Protein AF-A0A376E1Z0-F1 (afdb_monomer_lite)

InterPro domains:
  IPR008949 Isoprenoid synthase domain superfamily [G3DSA:1.10.600.10] (69-218)
  IPR008949 Isoprenoid synthase domain superfamily [SSF48576] (80-216)

pLDDT: mean 89.6, std 12.1, range [35.88, 98.25]

Structure (mmCIF, N/CA/C/O backbone):
data_AF-A0A376E1Z0-F1
#
_entry.id   AF-A0A376E1Z0-F1
#
loop_
_atom_site.group_PDB
_atom_site.id
_atom_site.type_symbol
_atom_site.label_atom_id
_atom_site.label_alt_id
_atom_site.label_comp_id
_atom_site.label_asym_id
_atom_site.label_entity_id
_atom_site.label_seq_id
_atom_site.pdbx_PDB_ins_code
_atom_site.Cartn_x
_atom_site.Cartn_y
_atom_site.Cartn_z
_atom_site.occupancy
_atom_site.B_iso_or_equiv
_atom_site.auth_seq_id
_atom_site.auth_comp_id
_atom_site.auth_asym_id
_atom_site.auth_atom_id
_atom_site.pdbx_PDB_model_num
ATOM 1 N N . MET A 1 1 ? -17.714 -10.778 21.539 1.00 61.41 1 MET A N 1
ATOM 2 C CA . MET A 1 1 ? -18.814 -10.365 20.642 1.00 61.41 1 MET A CA 1
ATOM 3 C C . MET A 1 1 ? -18.417 -9.145 19.815 1.00 61.41 1 MET A C 1
ATOM 5 O O . MET A 1 1 ? -18.471 -9.236 18.603 1.00 61.41 1 MET A O 1
ATOM 9 N N . THR A 1 2 ? -17.919 -8.058 20.414 1.00 80.88 2 THR A N 1
ATOM 10 C CA . THR A 1 2 ? -17.585 -6.832 19.657 1.00 80.88 2 THR A CA 1
ATOM 11 C C . THR A 1 2 ? -16.351 -6.938 18.754 1.00 80.88 2 THR A C 1
ATOM 13 O O . THR A 1 2 ? -16.404 -6.482 17.620 1.00 80.88 2 THR A O 1
ATOM 16 N N . ILE A 1 3 ? -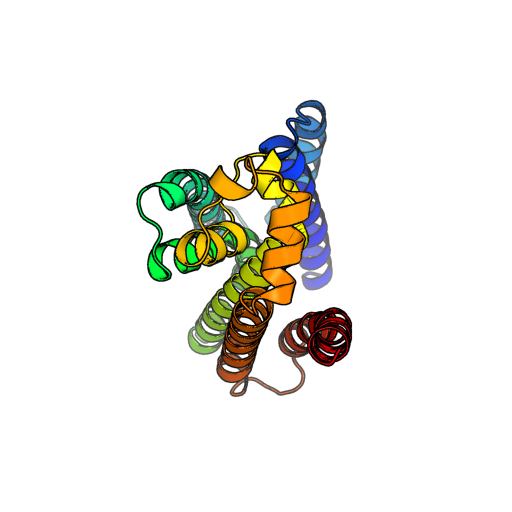15.272 -7.601 19.192 1.00 85.44 3 ILE A N 1
ATOM 17 C CA . ILE A 1 3 ? -14.077 -7.807 18.345 1.00 85.44 3 ILE A CA 1
ATOM 18 C C . ILE A 1 3 ? -14.395 -8.649 17.098 1.00 85.44 3 ILE A C 1
ATOM 20 O O . ILE A 1 3 ? -13.925 -8.325 16.018 1.00 85.44 3 ILE A O 1
ATOM 24 N N . ASP A 1 4 ? -15.244 -9.674 17.220 1.00 91.81 4 ASP A N 1
ATOM 25 C CA . ASP A 1 4 ? -15.686 -10.492 16.079 1.00 91.81 4 ASP A CA 1
ATOM 26 C C . ASP A 1 4 ? -16.461 -9.659 15.042 1.00 91.81 4 ASP A C 1
ATOM 28 O O . ASP A 1 4 ? -16.201 -9.744 13.842 1.00 91.81 4 ASP A O 1
ATOM 32 N N . LEU A 1 5 ? -17.344 -8.766 15.508 1.00 94.56 5 LEU A N 1
ATOM 33 C CA . LEU A 1 5 ? -18.044 -7.820 14.638 1.00 94.56 5 LEU A CA 1
ATOM 34 C C . LEU A 1 5 ? -17.075 -6.844 13.955 1.00 94.56 5 LEU A C 1
ATOM 36 O O . LEU A 1 5 ? -17.219 -6.598 12.758 1.00 94.56 5 LEU A O 1
ATOM 40 N N . LEU A 1 6 ? -16.064 -6.337 14.672 1.00 93.25 6 LEU A N 1
ATOM 41 C CA . LEU A 1 6 ? -15.012 -5.501 14.081 1.00 93.25 6 LEU A CA 1
ATOM 42 C C . LEU A 1 6 ? -14.214 -6.257 13.016 1.00 93.25 6 LEU A C 1
ATOM 44 O O . LEU A 1 6 ? -14.011 -5.729 11.924 1.00 93.25 6 LEU A O 1
ATOM 48 N N . SER A 1 7 ? -13.818 -7.503 13.280 1.00 92.81 7 SER A N 1
ATOM 49 C CA . SER A 1 7 ? -13.129 -8.348 12.300 1.00 92.81 7 SER A CA 1
ATOM 50 C C . SER A 1 7 ? -13.993 -8.607 11.065 1.00 92.81 7 SER A C 1
ATOM 52 O O . SER A 1 7 ? -13.504 -8.505 9.941 1.00 92.81 7 SER A O 1
ATOM 54 N N . LYS A 1 8 ? -15.292 -8.872 11.244 1.00 95.81 8 LYS A N 1
ATOM 55 C CA . LYS A 1 8 ? -16.236 -9.078 10.137 1.00 95.81 8 LYS A CA 1
ATOM 56 C C . LYS A 1 8 ? -16.441 -7.810 9.305 1.00 95.81 8 LYS A C 1
ATOM 58 O O . LYS A 1 8 ? -16.431 -7.879 8.076 1.00 95.81 8 LYS A O 1
ATOM 63 N N . ALA A 1 9 ? -16.597 -6.655 9.950 1.00 96.31 9 ALA A N 1
ATOM 64 C CA . ALA A 1 9 ? -16.684 -5.371 9.259 1.00 96.31 9 ALA A CA 1
ATOM 65 C C . ALA A 1 9 ? -15.391 -5.050 8.498 1.00 96.31 9 ALA A C 1
ATOM 67 O O . ALA A 1 9 ? -15.444 -4.670 7.329 1.00 96.31 9 ALA A O 1
ATOM 68 N N . GLY A 1 10 ? -14.237 -5.267 9.137 1.00 94.38 10 GLY A N 1
ATOM 69 C CA . GLY A 1 10 ? -12.919 -5.109 8.531 1.00 94.38 10 GLY A CA 1
ATOM 70 C C . GLY A 1 10 ? -12.731 -6.009 7.312 1.00 94.38 10 GLY A C 1
ATOM 71 O O . GLY A 1 10 ? -12.239 -5.543 6.290 1.00 94.38 10 GLY A O 1
ATOM 72 N N . PHE A 1 11 ? -13.202 -7.258 7.367 1.00 95.44 11 PHE A N 1
ATOM 73 C CA . PHE A 1 11 ? -13.188 -8.170 6.224 1.00 95.44 11 PHE A CA 1
ATOM 74 C C . PHE A 1 11 ? -14.004 -7.631 5.043 1.00 95.44 11 PHE A C 1
ATOM 76 O O . PHE A 1 11 ? -13.476 -7.544 3.935 1.00 95.44 11 PHE A O 1
ATOM 83 N N . TYR A 1 12 ? -15.263 -7.228 5.258 1.00 97.56 12 TYR A N 1
ATOM 84 C CA . TYR A 1 12 ? -16.080 -6.652 4.182 1.00 97.56 12 TYR A CA 1
ATOM 85 C C . TYR A 1 12 ? -15.449 -5.390 3.604 1.00 97.56 12 TYR A C 1
ATOM 87 O O . TYR A 1 12 ? -15.390 -5.226 2.384 1.00 97.56 12 TYR A O 1
ATOM 95 N N . PHE A 1 13 ? -14.934 -4.519 4.471 1.00 96.00 13 PHE A N 1
ATOM 96 C CA . PHE A 1 13 ? -14.303 -3.290 4.030 1.00 96.00 13 PHE A CA 1
ATOM 97 C C . PHE A 1 13 ? -13.038 -3.569 3.215 1.00 96.00 13 PHE A C 1
ATOM 99 O O . PHE A 1 13 ? -12.915 -3.045 2.111 1.00 96.00 13 PHE A O 1
ATOM 106 N N . TYR A 1 14 ? -12.159 -4.458 3.679 1.00 93.81 14 TYR A N 1
ATOM 107 C CA . TYR A 1 14 ? -10.966 -4.882 2.945 1.00 93.81 14 TYR A CA 1
ATOM 108 C C . TYR A 1 14 ? -11.308 -5.466 1.569 1.00 93.81 14 TYR A C 1
ATOM 110 O O . TYR A 1 14 ? -10.736 -5.046 0.565 1.00 93.81 14 TYR A O 1
ATOM 118 N N . GLN A 1 15 ? -12.299 -6.361 1.494 1.00 96.06 15 GLN A N 1
ATOM 119 C CA . GLN A 1 15 ? -12.773 -6.895 0.214 1.00 96.06 15 GLN A CA 1
ATOM 120 C C . GLN A 1 15 ? -13.281 -5.781 -0.706 1.00 96.06 15 GLN A C 1
ATOM 122 O O . GLN A 1 15 ? -13.003 -5.800 -1.903 1.00 96.06 15 GLN A O 1
ATOM 127 N N . SER A 1 16 ? -13.971 -4.773 -0.162 1.00 95.75 16 SER A N 1
ATOM 128 C CA . SER A 1 16 ? -14.414 -3.624 -0.957 1.00 95.75 16 SER A CA 1
ATOM 129 C C . SER A 1 16 ? -13.245 -2.830 -1.542 1.00 95.75 16 SER A C 1
ATOM 131 O O . SER A 1 16 ? -13.358 -2.344 -2.664 1.00 95.75 16 SER A O 1
ATOM 133 N N . ILE A 1 17 ? -12.119 -2.733 -0.823 1.00 92.38 17 ILE A N 1
ATOM 134 C CA . ILE A 1 17 ? -10.920 -2.035 -1.297 1.00 92.38 17 ILE A CA 1
ATOM 135 C C . ILE A 1 17 ? -10.263 -2.805 -2.441 1.00 92.38 17 ILE A C 1
ATOM 137 O O . ILE A 1 17 ? -9.982 -2.195 -3.463 1.00 92.38 17 ILE A O 1
ATOM 141 N N . LEU A 1 18 ? -10.109 -4.129 -2.331 1.00 91.69 18 LEU A N 1
ATOM 142 C CA . LEU A 1 18 ? -9.574 -4.953 -3.428 1.00 91.69 18 LEU A CA 1
ATOM 143 C C . LEU A 1 18 ? -10.421 -4.846 -4.706 1.00 91.69 18 LEU A C 1
ATOM 145 O O . LEU A 1 18 ? -9.903 -4.806 -5.818 1.00 91.69 18 LEU A O 1
ATOM 149 N N . GLN A 1 19 ? -11.746 -4.803 -4.556 1.00 94.50 19 GLN A N 1
ATOM 150 C CA . GLN A 1 19 ? -12.651 -4.639 -5.694 1.00 94.50 19 GLN A CA 1
ATOM 151 C C . GLN A 1 19 ? -12.588 -3.216 -6.264 1.00 94.50 19 GLN A C 1
ATOM 153 O O . GLN A 1 19 ? -12.642 -3.049 -7.480 1.00 94.50 19 GLN A O 1
ATOM 158 N N . LEU A 1 20 ? -12.461 -2.196 -5.409 1.00 91.75 20 LEU A N 1
ATOM 159 C CA . LEU A 1 20 ? -12.301 -0.805 -5.829 1.00 91.75 20 LEU A CA 1
ATOM 160 C C . LEU A 1 20 ? -10.990 -0.599 -6.595 1.00 91.75 20 LEU A C 1
ATOM 162 O O . LEU A 1 20 ? -10.985 0.113 -7.593 1.00 91.75 20 LEU A O 1
ATOM 166 N N . ASP A 1 21 ? -9.918 -1.248 -6.159 1.00 87.50 21 ASP A N 1
ATOM 167 C CA . ASP A 1 21 ? -8.619 -1.239 -6.824 1.00 87.50 21 ASP A CA 1
ATOM 168 C C . ASP A 1 21 ? -8.728 -1.775 -8.261 1.00 87.50 21 ASP A C 1
ATOM 170 O O . ASP A 1 21 ? -8.422 -1.067 -9.217 1.00 87.50 21 ASP A O 1
ATOM 174 N N . ALA A 1 22 ? -9.368 -2.937 -8.444 1.00 89.56 22 ALA A N 1
ATOM 175 C CA . ALA A 1 22 ? -9.656 -3.481 -9.775 1.00 89.56 22 ALA A CA 1
ATOM 176 C C . ALA A 1 22 ? -10.537 -2.555 -10.646 1.00 89.56 22 ALA A C 1
ATOM 178 O O . ALA A 1 22 ? -10.384 -2.514 -11.869 1.00 89.56 22 ALA A O 1
ATOM 179 N N . VAL A 1 23 ? -11.463 -1.793 -10.048 1.00 91.88 23 VAL A N 1
ATOM 180 C CA . VAL A 1 23 ? -12.246 -0.782 -10.784 1.00 91.88 23 VAL A CA 1
ATOM 181 C C . VAL A 1 23 ? -11.348 0.363 -11.262 1.00 91.88 23 VAL A C 1
ATOM 183 O O . VAL A 1 23 ? -11.486 0.798 -12.404 1.00 91.88 23 VAL A O 1
ATOM 186 N N . ILE A 1 24 ? -10.442 0.854 -10.412 1.00 85.94 24 ILE A N 1
ATOM 187 C CA . ILE A 1 24 ? -9.578 2.003 -10.716 1.00 85.94 24 ILE A CA 1
ATOM 188 C C . ILE A 1 24 ? -8.494 1.615 -11.729 1.00 85.94 24 ILE A C 1
ATOM 190 O O . ILE A 1 24 ? -8.350 2.287 -12.754 1.00 85.94 24 ILE A O 1
ATOM 194 N N . ASP A 1 25 ? -7.786 0.517 -11.476 1.00 82.25 25 ASP A N 1
ATOM 195 C CA . ASP A 1 25 ? -6.568 0.162 -12.205 1.00 82.25 25 ASP A CA 1
ATOM 196 C C . ASP A 1 25 ? -6.846 -0.708 -13.433 1.00 82.25 25 ASP A C 1
ATOM 198 O O . ASP A 1 25 ? -6.239 -0.510 -14.486 1.00 82.25 25 ASP A O 1
ATOM 202 N N . ASN A 1 26 ? -7.824 -1.615 -13.346 1.00 84.94 26 ASN A N 1
ATOM 203 C CA . ASN A 1 26 ? -8.160 -2.547 -14.431 1.00 84.94 26 ASN A CA 1
ATOM 204 C C . ASN A 1 26 ? -9.437 -2.157 -15.193 1.00 84.94 26 ASN A C 1
ATOM 206 O O . ASN A 1 26 ? -9.851 -2.870 -16.107 1.00 84.94 26 ASN A O 1
ATOM 210 N N . GLN A 1 27 ? -10.064 -1.026 -14.844 1.00 87.44 27 GLN A N 1
ATOM 211 C CA . GLN A 1 27 ? -11.289 -0.519 -15.481 1.00 87.44 27 GLN A CA 1
ATOM 212 C C . GLN A 1 27 ? -12.460 -1.520 -15.435 1.00 87.44 27 GLN A C 1
ATOM 214 O O . GLN A 1 27 ? -13.356 -1.511 -16.286 1.00 87.44 27 GLN A O 1
ATOM 219 N N . GLU A 1 28 ? -12.488 -2.387 -14.418 1.00 92.81 28 GLU A N 1
ATOM 220 C CA . GLU A 1 28 ? -13.520 -3.408 -14.227 1.00 92.81 28 GLU A CA 1
ATOM 221 C C . GLU A 1 28 ? -14.814 -2.819 -13.635 1.00 92.81 28 GLU A C 1
ATOM 223 O O . GLU A 1 28 ? -15.299 -3.236 -12.585 1.00 92.81 28 GLU A O 1
ATOM 228 N N . ASN A 1 29 ? -15.411 -1.851 -14.337 1.00 92.94 29 ASN A N 1
ATOM 229 C CA . ASN A 1 29 ? -16.528 -1.020 -13.863 1.00 92.94 29 ASN A CA 1
ATOM 230 C C . ASN A 1 29 ? -17.732 -1.804 -13.312 1.00 92.94 29 ASN A C 1
ATOM 232 O O . ASN A 1 29 ? -18.449 -1.302 -12.453 1.00 92.94 29 ASN A O 1
ATOM 236 N N . HIS A 1 30 ? -17.957 -3.039 -13.768 1.00 92.44 30 HIS A N 1
ATOM 237 C CA . HIS A 1 30 ? -19.040 -3.901 -13.285 1.00 92.44 30 HIS A CA 1
ATOM 238 C C . HIS A 1 30 ? -18.915 -4.261 -11.791 1.00 92.44 30 HIS A C 1
ATOM 240 O O . HIS A 1 30 ? -19.927 -4.512 -11.138 1.00 92.44 30 HIS A O 1
ATOM 246 N N . ARG A 1 31 ? -17.699 -4.241 -11.226 1.00 95.06 31 ARG A N 1
ATOM 247 C CA . ARG A 1 31 ? -17.440 -4.529 -9.805 1.00 95.06 31 ARG A CA 1
ATOM 248 C C . ARG A 1 31 ? -17.918 -3.425 -8.867 1.00 95.06 31 ARG A C 1
ATOM 250 O O . ARG A 1 31 ? -17.980 -3.658 -7.662 1.00 95.06 31 ARG A O 1
ATOM 257 N N . ILE A 1 32 ? -18.298 -2.253 -9.386 1.00 95.88 32 ILE A N 1
ATOM 258 C CA . ILE A 1 32 ? -18.735 -1.120 -8.560 1.00 95.88 32 ILE A CA 1
ATOM 259 C C . ILE A 1 32 ? -19.918 -1.476 -7.654 1.00 95.88 32 ILE A C 1
ATOM 261 O O . ILE A 1 32 ? -19.949 -1.052 -6.505 1.00 95.88 32 ILE A O 1
ATOM 265 N N . PHE A 1 33 ? -20.854 -2.303 -8.126 1.00 95.81 33 PHE A N 1
ATOM 266 C CA . PHE A 1 33 ? -21.995 -2.734 -7.317 1.00 95.81 33 PHE A CA 1
ATOM 267 C C . PHE A 1 33 ? -21.549 -3.603 -6.136 1.00 95.81 33 PHE A C 1
ATOM 269 O O . PHE A 1 33 ? -21.976 -3.365 -5.012 1.00 95.81 33 PHE A O 1
ATOM 276 N N . ASN A 1 34 ? -20.584 -4.504 -6.351 1.00 96.31 34 ASN A N 1
ATOM 277 C CA . ASN A 1 34 ? -20.000 -5.298 -5.268 1.00 96.31 34 ASN A CA 1
ATOM 278 C C . ASN A 1 34 ? -19.263 -4.412 -4.254 1.00 96.31 34 ASN A C 1
ATOM 280 O O . ASN A 1 34 ? -19.350 -4.655 -3.054 1.00 96.31 34 ASN A O 1
ATOM 284 N N . VAL A 1 35 ? -18.545 -3.378 -4.715 1.00 96.62 35 VAL A N 1
ATOM 285 C CA . VAL A 1 35 ? -17.892 -2.405 -3.821 1.00 96.62 35 VAL A CA 1
ATOM 286 C C . VAL A 1 35 ? -18.928 -1.735 -2.919 1.00 96.62 35 VAL A C 1
ATOM 288 O O . VAL A 1 35 ? -18.716 -1.662 -1.708 1.00 96.62 35 VAL A O 1
ATOM 291 N N . LEU A 1 36 ? -20.045 -1.276 -3.494 1.00 96.62 36 LEU A N 1
ATOM 292 C CA . LEU A 1 36 ? -21.127 -0.632 -2.749 1.00 96.62 36 LEU A CA 1
ATOM 293 C C . LEU A 1 36 ? -21.741 -1.586 -1.717 1.00 96.62 36 LEU A C 1
ATOM 295 O O . LEU A 1 36 ? -21.809 -1.228 -0.542 1.00 96.62 36 LEU A O 1
ATOM 299 N N . ASP A 1 37 ? -22.084 -2.811 -2.119 1.00 97.94 37 ASP A N 1
ATOM 300 C CA . ASP A 1 37 ? -22.675 -3.817 -1.228 1.00 97.94 37 ASP A CA 1
ATOM 301 C C . ASP A 1 37 ? -21.741 -4.174 -0.061 1.00 97.94 37 ASP A C 1
ATOM 303 O O . ASP A 1 37 ? -22.163 -4.292 1.093 1.00 97.94 37 ASP A O 1
ATOM 307 N N . LEU A 1 38 ? -20.445 -4.342 -0.336 1.00 98.12 38 LEU A N 1
ATOM 308 C CA . LEU A 1 38 ? -19.444 -4.661 0.683 1.00 98.12 38 LEU A CA 1
ATOM 309 C C . LEU A 1 38 ? -19.256 -3.502 1.671 1.00 98.12 38 LEU A C 1
ATOM 311 O O . LEU A 1 38 ? -19.221 -3.732 2.882 1.00 98.12 38 LEU A O 1
ATOM 315 N N . GLN A 1 39 ? -19.184 -2.260 1.183 1.00 96.38 39 GLN A N 1
ATOM 316 C CA . GLN A 1 39 ? -19.092 -1.084 2.053 1.00 96.38 39 GLN A CA 1
ATOM 317 C C . GLN A 1 39 ? -20.354 -0.900 2.894 1.00 96.38 39 GLN A C 1
ATOM 319 O O . GLN A 1 39 ? -20.248 -0.617 4.086 1.00 96.38 39 GLN A O 1
ATOM 324 N N . GLU A 1 40 ? -21.538 -1.105 2.315 1.00 97.62 40 GLU A N 1
ATOM 325 C CA . GLU A 1 40 ? -22.801 -1.016 3.045 1.00 97.62 40 GLU A CA 1
ATOM 326 C C . GLU A 1 40 ? -22.864 -2.049 4.178 1.00 97.62 40 GLU A C 1
ATOM 328 O O . GLU A 1 40 ? -23.228 -1.711 5.305 1.00 97.62 40 GLU A O 1
ATOM 333 N N . ASN A 1 41 ? -22.448 -3.293 3.921 1.00 97.94 41 ASN A N 1
ATOM 334 C CA . ASN A 1 41 ? -22.392 -4.333 4.949 1.00 97.94 41 ASN A CA 1
ATOM 335 C C . ASN A 1 41 ? -21.380 -4.011 6.057 1.00 97.94 41 ASN A C 1
ATOM 337 O O . ASN A 1 41 ? -21.681 -4.217 7.235 1.00 97.94 41 ASN A O 1
ATOM 341 N N . ALA A 1 42 ? -20.208 -3.473 5.705 1.00 97.12 42 ALA A N 1
ATOM 342 C CA . ALA A 1 42 ? -19.233 -3.018 6.691 1.00 97.12 42 ALA A CA 1
ATOM 343 C C . ALA A 1 42 ? -19.816 -1.903 7.576 1.00 97.12 42 ALA A C 1
ATOM 345 O O . ALA A 1 42 ? -19.762 -2.001 8.801 1.00 97.12 42 ALA A O 1
ATOM 346 N N . ILE A 1 43 ? -20.435 -0.884 6.968 1.00 96.38 43 ILE A N 1
ATOM 347 C CA . ILE A 1 43 ? -21.037 0.253 7.679 1.00 96.38 43 ILE A CA 1
ATOM 348 C C . ILE A 1 43 ? -22.179 -0.211 8.581 1.00 96.38 43 ILE A C 1
ATOM 350 O O . ILE A 1 43 ? -22.199 0.163 9.747 1.00 96.38 43 ILE A O 1
ATOM 354 N N . LYS A 1 44 ? -23.079 -1.076 8.096 1.00 97.50 44 LYS A N 1
ATOM 355 C CA . LYS A 1 44 ? -24.177 -1.640 8.898 1.00 97.50 44 LYS A CA 1
ATOM 356 C C . LYS A 1 44 ? -23.673 -2.281 10.187 1.00 97.50 44 LYS A C 1
ATOM 358 O O . LYS A 1 44 ? -24.257 -2.052 11.239 1.00 97.50 44 LYS A O 1
ATOM 363 N N . ILE A 1 45 ? -22.591 -3.059 10.114 1.00 96.81 45 ILE A N 1
ATOM 364 C CA . ILE A 1 45 ? -21.984 -3.676 11.298 1.00 96.81 45 ILE A CA 1
ATOM 365 C C . ILE A 1 45 ? -21.336 -2.609 12.184 1.00 96.81 45 ILE A C 1
ATOM 367 O O . ILE A 1 45 ? -21.593 -2.588 13.386 1.00 96.81 45 ILE A O 1
ATOM 371 N N . LEU A 1 46 ? -20.542 -1.700 11.612 1.00 95.81 46 LEU A N 1
ATOM 372 C CA . LEU A 1 46 ? -19.863 -0.643 12.369 1.00 95.81 46 LEU A CA 1
ATOM 373 C C . LEU A 1 46 ? -20.848 0.272 13.104 1.00 95.81 46 LEU A C 1
ATOM 375 O O . LEU A 1 46 ? -20.585 0.633 14.244 1.00 95.81 46 LEU A O 1
ATOM 379 N N . SER A 1 47 ? -22.007 0.580 12.521 1.00 96.00 47 SER A N 1
ATOM 380 C CA . SER A 1 47 ? -23.065 1.376 13.158 1.00 96.00 47 SER A CA 1
ATOM 381 C C . SER A 1 47 ? -23.737 0.684 14.347 1.00 96.00 47 SER A C 1
ATOM 383 O O . SER A 1 47 ? -24.401 1.352 15.131 1.00 96.00 47 SER A O 1
ATOM 385 N N . THR A 1 48 ? -23.562 -0.632 14.524 1.00 95.19 48 THR A N 1
ATOM 386 C CA . THR A 1 48 ? -23.975 -1.320 15.767 1.00 95.19 48 THR A CA 1
ATOM 387 C C . THR A 1 48 ? -22.971 -1.148 16.909 1.00 95.19 48 THR A C 1
ATOM 389 O O . THR A 1 48 ? -23.288 -1.466 18.051 1.00 95.19 48 THR A O 1
ATOM 392 N N . ILE A 1 49 ? -21.761 -0.670 16.600 1.00 93.56 49 ILE A N 1
ATOM 393 C CA . ILE A 1 49 ? -20.640 -0.514 17.537 1.00 93.56 49 ILE A CA 1
ATOM 394 C C . ILE A 1 49 ? -20.403 0.968 17.837 1.00 93.56 49 ILE A C 1
ATOM 396 O O . ILE A 1 49 ? -20.169 1.340 18.983 1.00 93.56 49 ILE A O 1
ATOM 400 N N . TYR A 1 50 ? -20.468 1.811 16.805 1.00 93.75 50 TYR A N 1
ATOM 401 C CA . TYR A 1 50 ? -20.230 3.245 16.878 1.00 93.75 50 TYR A CA 1
ATOM 402 C C . TYR A 1 50 ? -21.509 4.001 16.533 1.00 93.75 50 TYR A C 1
ATOM 404 O O . TYR A 1 50 ? -21.947 4.014 15.381 1.00 93.75 50 TYR A O 1
ATOM 412 N N . GLU A 1 51 ? -22.077 4.658 17.539 1.00 93.31 51 GLU A N 1
ATOM 413 C CA . GLU A 1 51 ? -23.244 5.525 17.385 1.00 93.31 51 GLU A CA 1
ATOM 414 C C . GLU A 1 51 ? -22.957 6.718 16.458 1.00 93.31 51 GLU A C 1
ATOM 416 O O . GLU A 1 51 ? -21.801 7.061 16.174 1.00 93.31 51 GLU A O 1
ATOM 421 N N . ASP A 1 52 ? -24.022 7.366 15.985 1.00 91.31 52 ASP A N 1
ATOM 422 C CA . ASP A 1 52 ? -23.896 8.615 15.236 1.00 91.31 52 ASP A CA 1
ATOM 423 C C . ASP A 1 52 ? -23.193 9.693 16.081 1.00 91.31 52 ASP A C 1
ATOM 425 O O . ASP A 1 52 ? -23.346 9.762 17.300 1.00 91.31 52 ASP A O 1
ATOM 429 N N . GLY A 1 53 ? -22.360 10.511 15.439 1.00 89.50 53 GLY A N 1
ATOM 430 C CA . GLY A 1 53 ? -21.520 11.503 16.120 1.00 89.50 53 GLY A CA 1
ATOM 431 C C . GLY A 1 53 ? -20.304 10.942 16.874 1.00 89.50 53 GLY A C 1
ATOM 432 O O . GLY A 1 53 ? -19.489 11.727 17.365 1.00 89.50 53 GLY A O 1
ATOM 433 N N . ASN A 1 54 ? -20.113 9.616 16.940 1.00 93.31 54 ASN A N 1
ATOM 434 C CA . ASN A 1 54 ? -18.893 9.031 17.498 1.00 93.31 54 ASN A CA 1
ATOM 435 C C . ASN A 1 54 ? -17.651 9.455 16.684 1.00 93.31 54 ASN A C 1
ATOM 437 O O . ASN A 1 54 ? -17.665 9.467 15.450 1.00 93.31 54 ASN A O 1
ATOM 441 N N . ASN A 1 55 ? -16.541 9.763 17.367 1.00 92.38 55 ASN A N 1
ATOM 442 C CA . ASN A 1 55 ? -15.315 10.253 16.728 1.00 92.38 55 ASN A CA 1
ATOM 443 C C . ASN A 1 55 ? -14.682 9.258 15.732 1.00 92.38 55 ASN A C 1
ATOM 445 O O . ASN A 1 55 ? -13.930 9.676 14.850 1.00 92.38 55 ASN A O 1
ATOM 449 N N . PHE A 1 56 ? -15.014 7.965 15.818 1.00 94.81 56 PHE A N 1
ATOM 450 C CA . PHE A 1 56 ? -14.656 6.977 14.800 1.00 94.81 56 PHE A CA 1
ATOM 451 C C . PHE A 1 56 ? -15.044 7.437 13.385 1.00 94.81 56 PHE A C 1
ATOM 453 O O . PHE A 1 56 ? -14.229 7.355 12.467 1.00 94.81 56 PHE A O 1
ATOM 460 N N . TRP A 1 57 ? -16.242 8.003 13.205 1.00 96.19 57 TRP A N 1
ATOM 461 C CA . TRP A 1 57 ? -16.714 8.451 11.892 1.00 96.19 57 TRP A CA 1
ATOM 462 C C . TRP A 1 57 ? -15.910 9.645 11.350 1.00 96.19 57 TRP A C 1
ATOM 464 O O . TRP A 1 57 ? -15.674 9.742 10.144 1.00 96.19 57 TRP A O 1
ATOM 474 N N . ASN A 1 58 ? -15.381 10.506 12.226 1.00 95.50 58 ASN A N 1
ATOM 475 C CA . ASN A 1 58 ? -14.474 11.587 11.821 1.00 95.50 58 ASN A CA 1
ATOM 476 C C . ASN A 1 58 ? -13.130 11.043 11.309 1.00 95.50 58 ASN A C 1
ATOM 478 O O . ASN A 1 58 ? -12.590 11.542 10.311 1.00 95.50 58 ASN A O 1
ATOM 482 N N . LEU A 1 59 ? -12.589 10.016 11.975 1.00 95.69 59 LEU A N 1
ATOM 483 C CA . LEU A 1 59 ? -11.377 9.320 11.537 1.00 95.69 59 LEU A CA 1
ATOM 484 C C . LEU A 1 59 ? -11.624 8.590 10.213 1.00 95.69 59 LEU A C 1
ATOM 486 O O . LEU A 1 59 ? -10.855 8.773 9.271 1.00 95.69 59 LEU A O 1
ATOM 490 N N . TRP A 1 60 ? -12.752 7.891 10.077 1.00 96.06 60 TRP A N 1
ATOM 491 C CA . TRP A 1 60 ? -13.174 7.229 8.839 1.00 96.06 60 TRP A CA 1
ATOM 492 C C . TRP A 1 60 ? -13.191 8.182 7.634 1.00 96.06 60 TRP A C 1
ATOM 494 O O . TRP A 1 60 ? -12.580 7.909 6.595 1.00 96.06 60 TRP A O 1
ATOM 504 N N . GLU A 1 61 ? -13.833 9.347 7.768 1.00 95.56 61 GLU A N 1
ATOM 505 C CA . GLU A 1 61 ? -13.832 10.367 6.713 1.00 95.56 61 GLU A CA 1
ATOM 506 C C . GLU A 1 61 ? -12.427 10.908 6.426 1.00 95.56 61 GLU A C 1
ATOM 508 O O . GLU A 1 61 ? -12.090 11.202 5.274 1.00 95.56 61 GLU A O 1
ATOM 513 N N . THR A 1 62 ? -11.587 11.020 7.455 1.00 96.75 62 THR A N 1
ATOM 514 C CA . THR A 1 62 ? -10.185 11.418 7.295 1.00 96.75 62 THR A CA 1
ATOM 515 C C . THR A 1 62 ? -9.421 10.401 6.452 1.00 96.75 62 THR A C 1
ATOM 517 O O . THR A 1 62 ? -8.806 10.803 5.464 1.00 96.75 62 THR A O 1
ATOM 520 N N . ARG A 1 63 ? -9.543 9.097 6.737 1.00 96.62 63 ARG A N 1
ATOM 521 C CA . ARG A 1 63 ? -8.879 8.035 5.958 1.00 96.62 63 ARG A CA 1
ATOM 522 C C . ARG A 1 63 ? -9.362 7.982 4.512 1.00 96.62 63 ARG A C 1
ATOM 524 O O . ARG A 1 63 ? -8.547 7.880 3.597 1.00 96.62 63 ARG A O 1
ATOM 531 N N . LYS A 1 64 ? -10.664 8.174 4.263 1.00 94.25 64 LYS A N 1
ATOM 532 C CA . LYS A 1 64 ? -11.194 8.302 2.890 1.00 94.25 64 LYS A CA 1
ATOM 533 C C . LYS A 1 64 ? -10.593 9.488 2.136 1.00 94.25 64 LYS A C 1
ATOM 535 O O . LYS A 1 64 ? -10.285 9.368 0.949 1.00 94.25 64 LYS A O 1
ATOM 540 N N . ARG A 1 65 ? -10.439 10.645 2.791 1.00 96.00 65 ARG A N 1
ATOM 541 C CA . ARG A 1 65 ? -9.791 11.818 2.177 1.00 96.00 65 ARG A CA 1
ATOM 542 C C . ARG A 1 65 ? -8.313 11.566 1.897 1.00 96.00 65 ARG A C 1
ATOM 544 O O . ARG A 1 65 ? -7.840 11.980 0.841 1.00 96.00 65 ARG A O 1
ATOM 551 N N . GLU A 1 66 ? -7.608 10.896 2.808 1.00 97.00 66 GLU A N 1
ATOM 552 C CA . GLU A 1 66 ? -6.207 10.508 2.617 1.00 97.00 66 GLU A CA 1
ATOM 553 C C . GLU A 1 66 ? -6.051 9.625 1.375 1.00 97.00 66 GLU A C 1
ATOM 555 O O . GLU A 1 66 ? -5.314 9.997 0.464 1.00 97.00 66 GLU A O 1
ATOM 560 N N . PHE A 1 67 ? -6.833 8.548 1.271 1.00 94.19 67 PHE A N 1
ATOM 561 C CA . PHE A 1 67 ? -6.802 7.644 0.119 1.00 94.19 67 PHE A CA 1
ATOM 562 C C . PHE A 1 67 ? -7.084 8.362 -1.210 1.00 94.19 67 PHE A C 1
ATOM 564 O O . PHE A 1 67 ? -6.304 8.278 -2.157 1.00 94.19 67 PHE A O 1
ATOM 571 N N . ARG A 1 68 ? -8.157 9.166 -1.280 1.00 90.94 68 ARG A N 1
ATOM 572 C CA . ARG A 1 68 ? -8.488 9.943 -2.494 1.00 90.94 68 ARG A CA 1
ATOM 573 C C . ARG A 1 68 ? -7.370 10.903 -2.894 1.00 90.94 68 ARG A C 1
ATOM 575 O O . ARG A 1 68 ? -7.112 11.108 -4.079 1.00 90.94 68 ARG A O 1
ATOM 582 N N . LYS A 1 69 ? -6.716 11.518 -1.908 1.00 94.31 69 LYS A N 1
ATOM 583 C CA . LYS A 1 69 ? -5.591 12.417 -2.153 1.00 94.31 69 LYS A CA 1
ATOM 584 C C . LYS A 1 69 ? -4.350 11.649 -2.617 1.00 94.31 69 LYS A C 1
ATOM 586 O O . LYS A 1 69 ? -3.628 12.198 -3.443 1.00 94.31 69 LYS A O 1
ATOM 591 N N . ALA A 1 70 ? -4.141 10.407 -2.175 1.00 93.62 70 ALA A N 1
ATOM 592 C CA . ALA A 1 70 ? -3.074 9.538 -2.678 1.00 93.62 70 ALA A CA 1
ATOM 593 C C . ALA A 1 70 ? -3.191 9.330 -4.195 1.00 93.62 70 ALA A C 1
ATOM 595 O O . ALA A 1 70 ? -2.245 9.639 -4.909 1.00 93.62 70 ALA A O 1
ATOM 596 N N . ILE A 1 71 ? -4.382 8.964 -4.689 1.00 88.69 71 ILE A N 1
ATOM 597 C CA . ILE A 1 71 ? -4.656 8.758 -6.128 1.00 88.69 71 ILE A CA 1
ATOM 598 C C . ILE A 1 71 ? -4.304 10.006 -6.958 1.00 88.69 71 ILE A C 1
ATOM 600 O O . ILE A 1 71 ? -3.767 9.922 -8.061 1.00 88.69 71 ILE A O 1
ATOM 604 N N . SER A 1 72 ? -4.620 11.197 -6.442 1.00 88.00 72 SER A N 1
ATOM 605 C CA . SER A 1 72 ? -4.297 12.457 -7.125 1.00 88.00 72 SER A CA 1
ATOM 606 C C . SER A 1 72 ? -2.794 12.767 -7.102 1.00 88.00 72 SER A C 1
ATOM 608 O O . SER A 1 72 ? -2.236 13.236 -8.094 1.00 88.00 72 SER A O 1
ATOM 610 N N . LEU A 1 73 ? -2.122 12.504 -5.979 1.00 91.62 73 LEU A N 1
ATOM 611 C CA . LEU A 1 73 ? -0.689 12.757 -5.818 1.00 91.62 73 LEU A CA 1
ATOM 612 C C . LEU A 1 73 ? 0.178 11.776 -6.614 1.00 91.62 73 LEU A C 1
ATOM 614 O O . LEU A 1 73 ? 1.181 12.202 -7.177 1.00 91.62 73 LEU A O 1
ATOM 618 N N . GLU A 1 74 ? -0.226 10.512 -6.713 1.00 91.31 74 GLU A N 1
ATOM 619 C CA . GLU A 1 74 ? 0.475 9.464 -7.465 1.00 91.31 74 GLU A CA 1
ATOM 620 C C . GLU A 1 74 ? 0.659 9.853 -8.938 1.00 91.31 74 GLU A C 1
ATOM 622 O O . GLU A 1 74 ? 1.763 9.785 -9.473 1.00 91.31 74 GLU A O 1
ATOM 627 N N . LYS A 1 75 ? -0.381 10.418 -9.564 1.00 86.31 75 LYS A N 1
ATOM 628 C CA . LYS A 1 75 ? -0.315 10.934 -10.945 1.00 86.31 75 LYS A CA 1
ATOM 629 C C . LYS A 1 75 ? 0.741 12.025 -11.140 1.00 86.31 75 LYS A C 1
ATOM 631 O O . LYS A 1 75 ? 1.223 12.218 -12.252 1.00 86.31 75 LYS A O 1
ATOM 636 N N . ASN A 1 76 ? 1.094 12.747 -10.078 1.00 88.56 76 ASN A N 1
ATOM 637 C CA . ASN A 1 76 ? 2.092 13.812 -10.120 1.00 88.56 76 ASN A CA 1
ATOM 638 C C . ASN A 1 76 ? 3.518 13.319 -9.832 1.00 88.56 76 ASN A C 1
ATOM 640 O O . ASN A 1 76 ? 4.457 14.095 -10.020 1.00 88.56 76 ASN A O 1
ATOM 644 N N . LEU A 1 77 ? 3.706 12.061 -9.411 1.00 92.75 77 LEU A N 1
ATOM 645 C CA . LEU A 1 77 ? 5.031 11.525 -9.082 1.00 92.75 77 LEU A CA 1
ATOM 646 C C . LEU A 1 77 ? 5.969 11.508 -10.292 1.00 92.75 77 LEU A C 1
ATOM 648 O O . LEU A 1 77 ? 7.144 11.809 -10.128 1.00 92.75 77 LEU A O 1
ATOM 652 N N . TRP A 1 78 ? 5.460 11.289 -11.509 1.00 85.06 78 TRP A N 1
ATOM 653 C CA . TRP A 1 78 ? 6.267 11.402 -12.733 1.00 85.06 78 TRP A CA 1
ATOM 654 C C . TRP A 1 78 ? 6.877 12.799 -12.937 1.00 85.06 78 TRP A C 1
ATOM 656 O O . TRP A 1 78 ? 7.973 12.914 -13.476 1.00 85.06 78 TRP A O 1
ATOM 666 N N . ASN A 1 79 ? 6.191 13.858 -12.494 1.00 87.50 79 ASN A N 1
ATOM 667 C CA . ASN A 1 79 ? 6.628 15.245 -12.687 1.00 87.50 79 ASN A CA 1
ATOM 668 C C . ASN A 1 79 ? 7.508 15.762 -11.542 1.00 87.50 79 ASN A C 1
ATOM 670 O O . ASN A 1 79 ? 8.290 16.689 -11.737 1.00 87.50 79 ASN A O 1
ATOM 674 N N . ASN A 1 80 ? 7.352 15.207 -10.339 1.00 88.25 80 ASN A N 1
ATOM 675 C CA . ASN A 1 80 ? 8.113 15.609 -9.158 1.00 88.25 80 ASN A CA 1
ATOM 676 C C . ASN A 1 80 ? 8.487 14.392 -8.291 1.00 88.25 80 ASN A C 1
ATOM 678 O O . ASN A 1 80 ? 7.997 14.265 -7.157 1.00 88.25 80 ASN A O 1
ATOM 682 N N . PRO A 1 81 ? 9.321 13.476 -8.821 1.00 90.00 81 PRO A N 1
ATOM 683 C CA . PRO A 1 81 ? 9.683 12.261 -8.116 1.00 90.00 81 PRO A CA 1
ATOM 684 C C . PRO A 1 81 ? 10.661 12.589 -6.987 1.00 90.00 81 PRO A C 1
ATOM 686 O O . PRO A 1 81 ? 11.831 12.908 -7.205 1.00 90.00 81 PRO A O 1
ATOM 689 N N . SER A 1 82 ? 10.182 12.485 -5.753 1.00 94.38 82 SER A N 1
ATOM 690 C CA . SER A 1 82 ? 11.008 12.562 -4.553 1.00 94.38 82 SER A CA 1
ATOM 691 C C . SER A 1 82 ? 10.618 11.448 -3.597 1.00 94.38 82 SER A C 1
ATOM 693 O O . SER A 1 82 ? 9.460 11.033 -3.552 1.00 94.38 82 SER A O 1
ATOM 695 N N . GLU A 1 83 ? 11.584 10.974 -2.814 1.00 94.44 83 GLU A N 1
ATOM 696 C CA . GLU A 1 83 ? 11.318 9.948 -1.805 1.00 94.44 83 GLU A CA 1
ATOM 697 C C . GLU A 1 83 ? 10.284 10.429 -0.779 1.00 94.44 83 GLU A C 1
ATOM 699 O O . GLU A 1 83 ? 9.436 9.659 -0.349 1.00 94.44 83 GLU A O 1
ATOM 704 N N . GLU A 1 84 ? 10.288 11.719 -0.435 1.00 95.38 84 GLU A N 1
ATOM 705 C CA . GLU A 1 84 ? 9.278 12.305 0.447 1.00 95.38 84 GLU A CA 1
ATOM 706 C C . GLU A 1 84 ? 7.864 12.199 -0.146 1.00 95.38 84 GLU A C 1
ATOM 708 O O . GLU A 1 84 ? 6.940 11.750 0.537 1.00 95.38 84 GLU A O 1
ATOM 713 N N . ASN A 1 85 ? 7.694 12.577 -1.418 1.00 95.56 85 ASN A N 1
ATOM 714 C CA . ASN A 1 85 ? 6.402 12.501 -2.097 1.00 95.56 85 ASN A CA 1
ATOM 715 C C . ASN A 1 85 ? 5.943 11.051 -2.247 1.00 95.56 85 ASN A C 1
ATOM 717 O O . ASN A 1 85 ? 4.783 10.753 -1.972 1.00 95.56 85 ASN A O 1
ATOM 721 N N . TYR A 1 86 ? 6.850 10.156 -2.636 1.00 97.19 86 TYR A N 1
ATOM 722 C CA . TYR A 1 86 ? 6.567 8.733 -2.773 1.00 97.19 86 TYR A CA 1
ATOM 723 C C . TYR A 1 86 ? 6.142 8.110 -1.438 1.00 97.19 86 TYR A C 1
ATOM 725 O O . TYR A 1 86 ? 5.064 7.529 -1.341 1.00 97.19 86 TYR A O 1
ATOM 733 N N . ASN A 1 87 ? 6.916 8.332 -0.370 1.00 97.31 87 ASN A N 1
ATOM 734 C CA . ASN A 1 87 ? 6.602 7.821 0.965 1.00 97.31 87 ASN A CA 1
ATOM 735 C C . ASN A 1 87 ? 5.249 8.332 1.471 1.00 97.31 87 ASN A C 1
ATOM 737 O O . ASN A 1 87 ? 4.507 7.607 2.133 1.00 97.31 87 ASN A O 1
ATOM 741 N N . LYS A 1 88 ? 4.920 9.590 1.163 1.00 96.44 88 LYS A N 1
ATOM 742 C CA . LYS A 1 88 ? 3.621 10.180 1.485 1.00 96.44 88 LYS A CA 1
ATOM 743 C C . LYS A 1 88 ? 2.489 9.514 0.707 1.00 96.44 88 LYS A C 1
ATOM 745 O O . LYS A 1 88 ? 1.441 9.262 1.290 1.00 96.44 88 LYS A O 1
ATOM 750 N N . VAL A 1 89 ? 2.681 9.228 -0.581 1.00 96.38 89 VAL A N 1
ATOM 751 C CA . VAL A 1 89 ? 1.689 8.504 -1.388 1.00 96.38 89 VAL A CA 1
ATOM 752 C C . VAL A 1 89 ? 1.481 7.094 -0.837 1.00 96.38 89 VAL A C 1
ATOM 754 O O . VAL A 1 89 ? 0.335 6.748 -0.568 1.00 96.38 89 VAL A O 1
ATOM 757 N N . ALA A 1 90 ? 2.546 6.337 -0.559 1.00 96.94 90 ALA A N 1
ATOM 758 C CA . ALA A 1 90 ? 2.454 4.985 0.004 1.00 96.94 90 ALA A CA 1
ATOM 759 C C . ALA A 1 90 ? 1.700 4.950 1.355 1.00 96.94 90 ALA A C 1
ATOM 761 O O . ALA A 1 90 ? 0.806 4.128 1.577 1.00 96.94 90 ALA A O 1
ATOM 762 N N . ASP A 1 91 ? 1.989 5.898 2.251 1.00 97.62 91 ASP A N 1
ATOM 763 C CA . ASP A 1 91 ? 1.294 6.026 3.540 1.00 97.62 91 ASP A CA 1
ATOM 764 C C . ASP A 1 91 ? -0.194 6.413 3.399 1.00 97.62 91 ASP A C 1
ATOM 766 O O . ASP A 1 91 ? -1.043 6.030 4.207 1.00 97.62 91 ASP A O 1
ATOM 770 N N . MET A 1 92 ? -0.535 7.194 2.375 1.00 96.56 92 MET A N 1
ATOM 771 C CA . MET A 1 92 ? -1.912 7.628 2.132 1.00 96.56 92 MET A CA 1
ATOM 772 C C . MET A 1 92 ? -2.728 6.589 1.349 1.00 96.56 92 MET A C 1
ATOM 774 O O . MET A 1 92 ? -3.923 6.448 1.604 1.00 96.56 92 MET A O 1
ATOM 778 N N . LYS A 1 93 ? -2.106 5.833 0.435 1.00 93.25 93 LYS A N 1
ATOM 779 C CA . LYS A 1 93 ? -2.743 4.743 -0.333 1.00 93.25 93 LYS A CA 1
ATOM 780 C C . LYS A 1 93 ? -3.149 3.587 0.588 1.00 93.25 93 LYS A C 1
ATOM 782 O O . LYS A 1 93 ? -4.187 2.966 0.403 1.00 93.25 93 LYS A O 1
ATOM 787 N N . SER A 1 94 ? -2.403 3.396 1.671 1.00 93.94 94 SER A N 1
ATOM 788 C CA . SER A 1 94 ? -2.691 2.424 2.728 1.00 93.94 94 SER A CA 1
ATOM 789 C C . SER A 1 94 ? -3.595 2.957 3.855 1.00 93.94 94 SER A C 1
ATOM 791 O O . SER A 1 94 ? -3.809 2.264 4.851 1.00 93.94 94 SER A O 1
ATOM 793 N N . ALA A 1 95 ? -4.170 4.162 3.728 1.00 94.81 95 ALA A N 1
ATOM 794 C CA . ALA A 1 95 ? -4.944 4.803 4.800 1.00 94.81 95 ALA A CA 1
ATOM 795 C C . ALA A 1 95 ? -6.119 3.959 5.322 1.00 94.81 95 ALA A C 1
ATOM 797 O O . ALA A 1 95 ? -6.504 4.093 6.482 1.00 94.81 95 ALA A O 1
ATOM 798 N N . PHE A 1 96 ? -6.675 3.062 4.507 1.00 91.62 96 PHE A N 1
ATOM 799 C CA . PHE A 1 96 ? -7.736 2.159 4.949 1.00 91.62 96 PHE A CA 1
ATOM 800 C C . PHE A 1 96 ? -7.271 1.083 5.934 1.00 91.62 96 PHE A C 1
ATOM 802 O O . PHE A 1 96 ? -8.063 0.691 6.786 1.00 91.62 96 PHE A O 1
ATOM 809 N N . GLY A 1 97 ? -5.996 0.678 5.918 1.00 90.88 97 GLY A N 1
ATOM 810 C CA . GLY A 1 97 ? -5.432 -0.181 6.966 1.00 90.88 97 GLY A CA 1
ATOM 811 C C . GLY A 1 97 ? -5.431 0.503 8.339 1.00 90.88 97 GLY A C 1
ATOM 812 O O . GLY A 1 97 ? -5.696 -0.132 9.361 1.00 90.88 97 GLY A O 1
ATOM 813 N N . LYS A 1 98 ? -5.275 1.835 8.364 1.00 95.25 98 LYS A N 1
ATOM 814 C CA . LYS A 1 98 ? -5.322 2.647 9.593 1.00 95.25 98 LYS A CA 1
ATOM 815 C C . LYS A 1 98 ? -6.703 2.660 10.243 1.00 95.25 98 LYS A C 1
ATOM 817 O O . LYS A 1 98 ? -6.785 2.864 11.446 1.00 95.25 98 LYS A O 1
ATOM 822 N N . VAL A 1 99 ? -7.775 2.372 9.500 1.00 94.56 99 VAL A N 1
ATOM 823 C CA . VAL A 1 99 ? -9.139 2.308 10.055 1.00 94.56 99 VAL A CA 1
ATOM 824 C C . VAL A 1 99 ? -9.259 1.227 11.131 1.00 94.56 99 VAL A C 1
ATOM 826 O O . VAL A 1 99 ? -9.970 1.428 12.112 1.00 94.56 99 VAL A O 1
ATOM 829 N N . ALA A 1 100 ? -8.545 0.104 10.999 1.00 92.00 100 ALA A N 1
ATOM 830 C CA . ALA A 1 100 ? -8.520 -0.926 12.038 1.00 92.00 100 ALA A CA 1
ATOM 831 C C . ALA A 1 100 ? -7.858 -0.410 13.331 1.00 92.00 100 ALA A C 1
ATOM 833 O O . ALA A 1 100 ? -8.352 -0.667 14.428 1.00 92.00 100 ALA A O 1
ATOM 834 N N . ILE A 1 101 ? -6.782 0.373 13.195 1.00 93.12 101 ILE A N 1
ATOM 835 C CA . ILE A 1 101 ? -6.085 1.023 14.315 1.00 93.12 101 ILE A CA 1
ATOM 836 C C . ILE A 1 101 ? -7.000 2.075 14.960 1.00 93.12 101 ILE A C 1
ATOM 838 O O . ILE A 1 101 ? -7.186 2.062 16.175 1.00 93.12 101 ILE A O 1
ATOM 842 N N . ASP A 1 102 ? -7.620 2.936 14.147 1.00 94.06 102 ASP A N 1
ATOM 843 C CA . ASP A 1 102 ? -8.575 3.962 14.580 1.00 94.06 102 ASP A CA 1
ATOM 844 C C . ASP A 1 102 ? -9.751 3.333 15.348 1.00 94.06 102 ASP A C 1
ATOM 846 O O . ASP A 1 102 ? -10.126 3.791 16.426 1.00 94.06 102 ASP A O 1
ATOM 850 N N . SER A 1 103 ? -10.310 2.246 14.811 1.00 92.19 103 SER A N 1
ATOM 851 C CA . SER A 1 103 ? -11.418 1.498 15.403 1.00 92.19 103 SER A CA 1
ATOM 852 C C . SER A 1 103 ? -11.063 0.962 16.789 1.00 92.19 103 SER A C 1
ATOM 854 O O . SER A 1 103 ? -11.789 1.220 17.752 1.00 92.19 103 SER A O 1
ATOM 856 N N . LEU A 1 104 ? -9.932 0.263 16.916 1.00 90.00 104 LEU A N 1
ATOM 857 C CA . LEU A 1 104 ? -9.495 -0.305 18.192 1.00 90.00 104 LEU A CA 1
ATOM 858 C C . LEU A 1 104 ? -9.129 0.775 19.211 1.00 90.00 104 LEU A C 1
ATOM 860 O O . LEU A 1 104 ? -9.436 0.613 20.389 1.00 90.00 104 LEU A O 1
ATOM 864 N N . PHE A 1 105 ? -8.533 1.883 18.768 1.00 90.94 105 PHE A N 1
ATOM 865 C CA . PHE A 1 105 ? -8.219 3.016 19.636 1.00 90.94 105 PHE A CA 1
ATOM 866 C C . PHE A 1 105 ? -9.478 3.640 20.241 1.00 90.94 105 PHE A C 1
ATOM 868 O O . PHE A 1 105 ? -9.542 3.831 21.453 1.00 90.94 105 PHE A O 1
ATOM 875 N N . ILE A 1 106 ? -10.497 3.904 19.416 1.00 90.75 106 ILE A N 1
ATOM 876 C CA . ILE A 1 106 ? -11.776 4.450 19.889 1.00 90.75 106 ILE A CA 1
ATOM 877 C C . ILE A 1 106 ? -12.533 3.431 20.749 1.00 90.75 106 ILE A C 1
ATOM 879 O O . ILE A 1 106 ? -13.208 3.814 21.700 1.00 90.75 106 ILE A O 1
ATOM 883 N N . PHE A 1 107 ? -12.434 2.142 20.417 1.00 86.44 107 PHE A N 1
ATOM 884 C CA . PHE A 1 107 ? -13.099 1.076 21.163 1.00 86.44 107 PHE A CA 1
ATOM 885 C C . PHE A 1 107 ? -12.458 0.819 22.531 1.00 86.44 107 PHE A C 1
ATOM 887 O O . PHE A 1 107 ? -13.155 0.486 23.487 1.00 86.44 107 PHE A O 1
ATOM 894 N N . SER A 1 108 ? -11.136 0.957 22.648 1.00 82.81 108 SER A N 1
ATOM 895 C CA . SER A 1 108 ? -10.474 0.858 23.939 1.00 82.81 108 SER A CA 1
ATOM 896 C C . SER A 1 108 ? -10.895 2.054 24.797 1.00 82.81 108 SER A C 1
ATOM 898 O O . SER A 1 108 ? -10.515 3.184 24.511 1.00 82.81 108 SER A O 1
ATOM 900 N N . GLU A 1 109 ? -11.636 1.823 25.882 1.00 65.19 109 GLU A N 1
ATOM 901 C CA . GLU A 1 109 ? -12.049 2.862 26.850 1.00 65.19 109 GLU A CA 1
ATOM 902 C C . GLU A 1 109 ? -10.855 3.631 27.480 1.00 65.19 109 GLU A C 1
ATOM 904 O O . GLU A 1 109 ? -11.033 4.597 28.216 1.00 65.19 109 GLU A O 1
ATOM 909 N N . ASN A 1 110 ? -9.616 3.241 27.152 1.00 57.72 110 ASN A N 1
ATOM 910 C CA . ASN A 1 110 ? -8.361 3.917 27.466 1.00 57.72 110 ASN A CA 1
ATOM 911 C C . ASN A 1 110 ? -7.935 4.910 26.369 1.00 57.72 110 ASN A C 1
ATOM 913 O O . ASN A 1 110 ? -6.812 4.854 25.859 1.00 57.72 110 ASN A O 1
ATOM 917 N N . SER A 1 111 ? -8.776 5.904 26.084 1.00 52.84 111 SER A N 1
ATOM 918 C CA . SER A 1 111 ? -8.454 7.039 25.198 1.00 52.84 111 SER A CA 1
ATOM 919 C C . SER A 1 111 ? -7.210 7.851 25.619 1.00 52.84 111 SER A C 1
ATOM 921 O O . SER A 1 111 ? -6.772 8.734 24.886 1.00 52.84 111 SER A O 1
ATOM 923 N N . ASN A 1 112 ? -6.613 7.552 26.781 1.00 52.88 112 ASN A N 1
ATOM 924 C CA . ASN A 1 112 ? -5.339 8.106 27.246 1.00 52.88 112 ASN A CA 1
ATOM 925 C C . ASN A 1 112 ? -4.095 7.433 26.645 1.00 52.88 112 ASN A C 1
ATOM 927 O O . ASN A 1 112 ? -2.996 7.943 26.851 1.00 52.88 112 ASN A O 1
ATOM 931 N N . ASN A 1 113 ? -4.218 6.331 25.896 1.00 68.44 113 ASN A N 1
ATOM 932 C CA . ASN A 1 113 ? -3.054 5.671 25.302 1.00 68.44 113 ASN A CA 1
ATOM 933 C C . ASN A 1 113 ? -2.723 6.189 23.893 1.00 68.44 113 ASN A C 1
ATOM 935 O O . ASN A 1 113 ? -2.589 5.431 22.930 1.00 68.44 113 ASN A O 1
ATOM 939 N N . SER A 1 114 ? -2.605 7.515 23.779 1.00 82.94 114 SER A N 1
ATOM 940 C CA . SER A 1 114 ? -2.195 8.184 22.541 1.00 82.94 114 SER A CA 1
ATOM 941 C C . SER A 1 114 ? -0.814 7.720 22.073 1.00 82.94 114 SER A C 1
ATOM 943 O O . SER A 1 114 ? -0.548 7.720 20.875 1.00 82.94 114 SER A O 1
ATOM 945 N N . GLU A 1 115 ? 0.045 7.269 22.992 1.00 88.50 115 GLU A N 1
ATOM 946 C CA . GLU A 1 115 ? 1.357 6.718 22.664 1.00 88.50 115 GLU A CA 1
ATOM 947 C C . GLU A 1 115 ? 1.246 5.428 21.843 1.00 88.50 115 GLU A C 1
ATOM 949 O O . GLU A 1 115 ? 1.775 5.394 20.735 1.00 88.50 115 GLU A O 1
ATOM 954 N N . ILE A 1 116 ? 0.510 4.405 22.306 1.00 89.31 116 ILE A N 1
ATOM 955 C CA . ILE A 1 116 ? 0.343 3.159 21.530 1.00 89.31 116 ILE A CA 1
ATOM 956 C C . ILE A 1 116 ? -0.296 3.446 20.170 1.00 89.31 116 ILE A C 1
ATOM 958 O O . ILE A 1 116 ? 0.178 2.941 19.155 1.00 89.31 116 ILE A O 1
ATOM 962 N N . TYR A 1 117 ? -1.338 4.277 20.132 1.00 91.31 117 TYR A N 1
ATOM 963 C CA . TYR A 1 117 ? -1.993 4.652 18.879 1.00 91.31 117 TYR A CA 1
ATOM 964 C C . TYR A 1 117 ? -1.013 5.295 17.885 1.00 91.31 117 TYR A C 1
ATOM 966 O O . TYR A 1 117 ? -0.938 4.877 16.729 1.00 91.31 117 TYR A O 1
ATOM 974 N N . ASN A 1 118 ? -0.210 6.259 18.340 1.00 93.06 118 ASN A N 1
ATOM 975 C CA . ASN A 1 118 ? 0.777 6.929 17.497 1.00 93.06 118 ASN A CA 1
ATOM 976 C C . ASN A 1 118 ? 1.892 5.976 17.041 1.00 93.06 118 ASN A C 1
ATOM 978 O O . ASN A 1 118 ? 2.279 6.024 15.875 1.00 93.06 118 ASN A O 1
ATOM 982 N N . LEU A 1 119 ? 2.365 5.082 17.916 1.00 93.69 119 LEU A N 1
ATOM 983 C CA . LEU A 1 119 ? 3.359 4.064 17.560 1.00 93.69 119 LEU A CA 1
ATOM 984 C C . LEU A 1 119 ? 2.814 3.089 16.507 1.00 93.69 119 LEU A C 1
ATOM 986 O O . LEU A 1 119 ? 3.517 2.765 15.553 1.00 93.69 119 LEU A O 1
ATOM 990 N N . LEU A 1 120 ? 1.557 2.653 16.629 1.00 93.75 120 LEU A N 1
ATOM 991 C CA . LEU A 1 120 ? 0.923 1.781 15.637 1.00 93.75 120 LEU A CA 1
ATOM 992 C C . LEU A 1 120 ? 0.759 2.484 14.287 1.00 93.75 120 LEU A C 1
ATOM 994 O O . LEU A 1 120 ? 1.068 1.889 13.257 1.00 93.75 120 LEU A O 1
ATOM 998 N N . LEU A 1 121 ? 0.334 3.751 14.272 1.00 95.81 121 LEU A N 1
ATOM 999 C CA . LEU A 1 121 ? 0.242 4.529 13.034 1.00 95.81 121 LEU A CA 1
ATOM 1000 C C . LEU A 1 121 ? 1.611 4.753 12.382 1.00 95.81 121 LEU A C 1
ATOM 1002 O O . LEU A 1 121 ? 1.732 4.649 11.161 1.00 95.81 121 LEU A O 1
ATOM 1006 N N . GLU A 1 122 ? 2.643 5.053 13.171 1.00 96.69 122 GLU A N 1
ATOM 1007 C CA . GLU A 1 122 ? 3.999 5.243 12.657 1.00 96.69 122 GLU A CA 1
ATOM 1008 C C . GLU A 1 122 ? 4.591 3.927 12.126 1.00 96.69 122 GLU A C 1
ATOM 1010 O O . GLU A 1 122 ? 5.183 3.899 11.045 1.00 96.69 122 GLU A O 1
ATOM 1015 N N . SER A 1 123 ? 4.371 2.819 12.833 1.00 96.62 123 SER A N 1
ATOM 1016 C CA . SER A 1 123 ? 4.759 1.484 12.377 1.00 96.62 123 SER A CA 1
ATOM 1017 C C . SER A 1 123 ? 4.048 1.101 11.081 1.00 96.62 123 SER A C 1
ATOM 1019 O O . SER A 1 123 ? 4.704 0.699 10.121 1.00 96.62 123 SER A O 1
ATOM 1021 N N . HIS A 1 124 ? 2.731 1.316 11.007 1.00 97.12 124 HIS A N 1
ATOM 1022 C CA . HIS A 1 124 ? 1.941 1.106 9.796 1.00 97.12 124 HIS A CA 1
ATOM 1023 C C . HIS A 1 124 ? 2.475 1.936 8.629 1.00 97.12 124 HIS A C 1
ATOM 1025 O O . HIS A 1 124 ? 2.652 1.401 7.542 1.00 97.12 124 HIS A O 1
ATOM 1031 N N . LYS A 1 125 ? 2.799 3.217 8.840 1.00 98.06 125 LYS A N 1
ATOM 1032 C CA . LYS A 1 125 ? 3.407 4.067 7.806 1.00 98.06 125 LYS A CA 1
ATOM 1033 C C . LYS A 1 125 ? 4.681 3.443 7.236 1.00 98.06 125 LYS A C 1
ATOM 1035 O O . LYS A 1 125 ? 4.820 3.342 6.019 1.00 98.06 125 LYS A O 1
ATOM 1040 N N . TYR A 1 126 ? 5.621 3.042 8.093 1.00 98.25 126 TYR A N 1
ATOM 1041 C CA . TYR A 1 126 ? 6.866 2.430 7.624 1.00 98.25 126 TYR A CA 1
ATOM 1042 C C . TYR A 1 126 ? 6.616 1.092 6.927 1.00 98.25 126 TYR A C 1
ATOM 1044 O O . TYR A 1 126 ? 7.196 0.850 5.870 1.00 98.25 126 TYR A O 1
ATOM 1052 N N . PHE A 1 127 ? 5.705 0.273 7.455 1.00 97.44 127 PHE A N 1
ATOM 1053 C CA . PHE A 1 127 ? 5.294 -0.968 6.810 1.00 97.44 127 PHE A CA 1
ATOM 1054 C C . PHE A 1 127 ? 4.755 -0.712 5.399 1.00 97.44 127 PHE A C 1
ATOM 1056 O O . PHE A 1 127 ? 5.216 -1.339 4.453 1.00 97.44 127 PHE A O 1
ATOM 1063 N N . SER A 1 128 ? 3.848 0.251 5.229 1.00 97.19 128 SER A N 1
ATOM 1064 C CA . SER A 1 128 ? 3.248 0.574 3.932 1.00 97.19 128 SER A CA 1
ATOM 1065 C C . SER A 1 128 ? 4.260 1.092 2.912 1.00 97.19 128 SER A C 1
ATOM 1067 O O . SER A 1 128 ? 4.140 0.783 1.732 1.00 97.19 128 SER A O 1
ATOM 1069 N N . ILE A 1 129 ? 5.282 1.836 3.348 1.00 98.25 129 ILE A N 1
ATOM 1070 C CA . ILE A 1 129 ? 6.374 2.269 2.464 1.00 98.25 129 ILE A CA 1
ATOM 1071 C C . ILE A 1 129 ? 7.205 1.065 2.004 1.00 98.25 129 ILE A C 1
ATOM 1073 O O .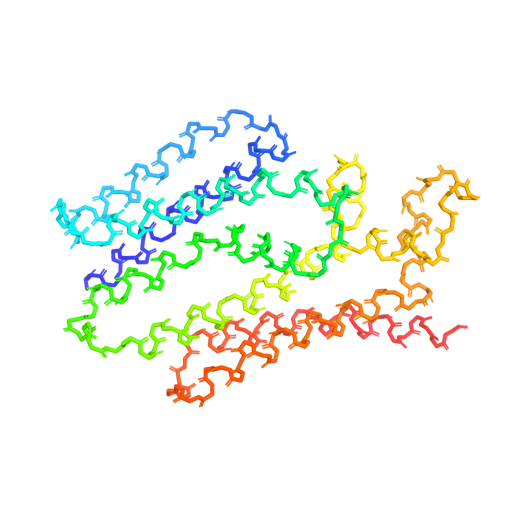 ILE A 1 129 ? 7.495 0.936 0.814 1.00 98.25 129 ILE A O 1
ATOM 1077 N N . GLY A 1 130 ? 7.577 0.174 2.930 1.00 96.75 130 GLY A N 1
ATOM 1078 C CA . GLY A 1 130 ? 8.298 -1.054 2.591 1.00 96.75 130 GLY A CA 1
ATOM 1079 C C . GLY A 1 130 ? 7.484 -1.952 1.660 1.00 96.75 130 GLY A C 1
ATOM 1080 O O . GLY A 1 130 ? 8.014 -2.429 0.659 1.00 96.75 130 GLY A O 1
ATOM 1081 N N . PHE A 1 131 ? 6.191 -2.110 1.941 1.00 95.06 131 PHE A N 1
ATOM 1082 C CA . PHE A 1 131 ? 5.253 -2.861 1.114 1.00 95.06 131 PHE A CA 1
ATOM 1083 C C . PHE A 1 131 ? 5.170 -2.298 -0.309 1.00 95.06 131 PHE A C 1
ATOM 1085 O O . PHE A 1 131 ? 5.404 -3.048 -1.246 1.00 95.06 131 PHE A O 1
ATOM 1092 N N . GLN A 1 132 ? 4.944 -0.990 -0.484 1.00 95.75 132 GLN A N 1
ATOM 1093 C CA . GLN A 1 132 ? 4.853 -0.392 -1.824 1.00 95.75 132 GLN A CA 1
ATOM 1094 C C . GLN A 1 132 ? 6.164 -0.528 -2.609 1.00 95.75 132 GLN A C 1
ATOM 1096 O O . GLN A 1 132 ? 6.145 -0.806 -3.796 1.00 95.75 132 GLN A O 1
ATOM 1101 N N . LEU A 1 133 ? 7.327 -0.394 -1.956 1.00 96.94 133 LEU A N 1
ATOM 1102 C CA . LEU A 1 133 ? 8.611 -0.629 -2.633 1.00 96.94 133 LEU A CA 1
ATOM 1103 C C . LEU A 1 133 ? 8.761 -2.071 -3.124 1.00 96.94 133 LEU A C 1
ATOM 1105 O O . LEU A 1 133 ? 9.389 -2.294 -4.151 1.00 96.94 133 LEU A O 1
ATOM 1109 N N . TYR A 1 134 ? 8.246 -3.043 -2.372 1.00 95.19 134 TYR A N 1
ATOM 1110 C CA . TYR A 1 134 ? 8.238 -4.437 -2.802 1.00 95.19 134 TYR A CA 1
ATOM 1111 C C . TYR A 1 134 ? 7.281 -4.653 -3.972 1.00 95.19 134 TYR A C 1
ATOM 1113 O O . TYR A 1 134 ? 7.669 -5.276 -4.954 1.00 95.19 134 TYR A O 1
ATOM 1121 N N . ASP A 1 135 ? 6.075 -4.103 -3.869 1.00 93.88 135 ASP A N 1
ATOM 1122 C CA . ASP A 1 135 ? 5.041 -4.118 -4.904 1.00 93.88 135 ASP A CA 1
ATOM 1123 C C . ASP A 1 135 ? 5.597 -3.583 -6.233 1.00 93.88 135 ASP A C 1
ATOM 1125 O O . ASP A 1 135 ? 5.656 -4.316 -7.215 1.00 93.88 135 ASP A O 1
ATOM 1129 N N . ASP A 1 136 ? 6.214 -2.396 -6.212 1.00 96.31 136 ASP A N 1
ATOM 1130 C CA . ASP A 1 136 ? 6.833 -1.774 -7.386 1.00 96.31 136 ASP A CA 1
ATOM 1131 C C . ASP A 1 136 ? 7.940 -2.649 -8.022 1.00 96.31 136 ASP A C 1
ATOM 1133 O O . ASP A 1 136 ? 8.173 -2.594 -9.232 1.00 96.31 136 ASP A O 1
ATOM 1137 N N . ILE A 1 137 ? 8.651 -3.464 -7.232 1.00 95.44 137 ILE A N 1
ATOM 1138 C CA . ILE A 1 137 ? 9.660 -4.401 -7.754 1.00 95.44 137 ILE A CA 1
ATOM 1139 C C . ILE A 1 137 ? 8.998 -5.578 -8.478 1.00 95.44 137 ILE A C 1
ATOM 1141 O O . ILE A 1 137 ? 9.501 -6.013 -9.516 1.00 95.44 137 ILE A O 1
ATOM 1145 N N . ILE A 1 138 ? 7.926 -6.132 -7.912 1.00 93.38 138 ILE A N 1
ATOM 1146 C CA . ILE A 1 138 ? 7.234 -7.302 -8.464 1.00 93.38 138 ILE A CA 1
ATOM 1147 C C . ILE A 1 138 ? 6.411 -6.910 -9.696 1.00 93.38 138 ILE A C 1
ATOM 1149 O O . ILE A 1 138 ? 6.491 -7.590 -10.723 1.00 93.38 138 ILE A O 1
ATOM 1153 N N . ASP A 1 139 ? 5.734 -5.766 -9.635 1.00 94.19 139 ASP A N 1
ATOM 1154 C CA . ASP A 1 139 ? 4.809 -5.286 -10.663 1.00 94.19 139 ASP A CA 1
ATOM 1155 C C . ASP A 1 139 ? 5.484 -4.391 -11.711 1.00 94.19 139 ASP A C 1
ATOM 1157 O O . ASP A 1 139 ? 4.821 -3.847 -12.593 1.00 94.19 139 ASP A O 1
ATOM 1161 N N . PHE A 1 140 ? 6.825 -4.332 -11.720 1.00 96.06 140 PHE A N 1
ATOM 1162 C CA . PHE A 1 140 ? 7.638 -3.553 -12.667 1.00 96.06 140 PHE A CA 1
ATOM 1163 C C . PHE A 1 140 ? 7.110 -3.618 -14.107 1.00 96.06 140 PHE A C 1
ATOM 1165 O O . PHE A 1 140 ? 6.992 -2.606 -14.796 1.00 96.06 140 PHE A O 1
ATOM 1172 N N . THR A 1 141 ? 6.819 -4.830 -14.594 1.00 95.88 141 THR A N 1
ATOM 1173 C CA . THR A 1 141 ? 6.368 -5.033 -15.980 1.00 95.88 141 THR A CA 1
ATOM 1174 C C . THR A 1 141 ? 4.919 -4.595 -16.181 1.00 95.88 141 THR A C 1
ATOM 1176 O O . THR A 1 141 ? 4.584 -4.044 -17.230 1.00 95.88 141 THR A O 1
ATOM 1179 N N . GLU A 1 142 ? 4.057 -4.854 -15.203 1.00 94.19 142 GLU A N 1
ATOM 1180 C CA . GLU A 1 142 ? 2.639 -4.513 -15.261 1.00 94.19 142 GLU A CA 1
ATOM 1181 C C . GLU A 1 142 ? 2.448 -2.993 -15.251 1.00 94.19 142 GLU A C 1
ATOM 1183 O O . GLU A 1 142 ? 1.871 -2.442 -16.195 1.00 94.19 142 GLU A O 1
ATOM 1188 N N . ASP A 1 143 ? 3.044 -2.309 -14.275 1.00 94.25 143 ASP A N 1
ATOM 1189 C CA . ASP A 1 143 ? 2.928 -0.860 -14.105 1.00 94.25 143 ASP A CA 1
ATOM 1190 C C . ASP A 1 143 ? 3.537 -0.088 -15.272 1.00 94.25 143 ASP A C 1
ATOM 1192 O O . ASP A 1 143 ? 2.959 0.894 -15.751 1.00 94.25 143 ASP A O 1
ATOM 1196 N N . PHE A 1 144 ? 4.678 -0.558 -15.794 1.00 95.50 144 PHE A N 1
ATOM 1197 C CA . PHE A 1 144 ? 5.308 0.039 -16.970 1.00 95.50 144 PHE A CA 1
ATOM 1198 C C . PHE A 1 144 ? 4.359 0.021 -18.174 1.00 95.50 144 PHE A C 1
ATOM 1200 O O . PHE A 1 144 ? 4.185 1.036 -18.854 1.00 95.50 144 PHE A O 1
ATOM 1207 N N . ASN A 1 145 ? 3.700 -1.115 -18.422 1.00 94.31 145 ASN A N 1
ATOM 1208 C CA . ASN A 1 145 ? 2.746 -1.257 -19.521 1.00 94.31 145 ASN A CA 1
ATOM 1209 C C . ASN A 1 145 ? 1.478 -0.419 -19.297 1.00 94.31 145 ASN A C 1
ATOM 1211 O O . ASN A 1 145 ? 0.955 0.170 -20.248 1.00 94.31 145 ASN A O 1
ATOM 1215 N N . LYS A 1 146 ? 1.011 -0.317 -18.046 1.00 91.12 146 LYS A N 1
ATOM 1216 C CA . LYS A 1 146 ? -0.125 0.530 -17.647 1.00 91.12 146 LYS A CA 1
ATOM 1217 C C . LYS A 1 146 ? 0.217 2.023 -17.580 1.00 91.12 146 LYS A C 1
ATOM 1219 O O . LYS A 1 146 ? -0.688 2.847 -17.455 1.00 91.12 146 LYS A O 1
ATOM 1224 N N . LYS A 1 147 ? 1.497 2.395 -17.715 1.00 90.94 147 LYS A N 1
ATOM 1225 C CA . LYS A 1 147 ? 2.015 3.766 -17.530 1.00 90.94 147 LYS A CA 1
ATOM 1226 C C . LYS A 1 147 ? 1.710 4.329 -16.137 1.00 90.94 147 LYS A C 1
ATOM 1228 O O . LYS A 1 147 ? 1.599 5.548 -15.965 1.00 90.94 147 LYS A O 1
ATOM 1233 N N . GLN A 1 148 ? 1.561 3.449 -15.154 1.00 90.88 148 GLN A N 1
ATOM 1234 C CA . GLN A 1 148 ? 1.463 3.830 -13.753 1.00 90.88 148 GLN A CA 1
ATOM 1235 C C . GLN A 1 148 ? 2.854 4.221 -13.253 1.00 90.88 148 GLN A C 1
ATOM 1237 O O . GLN A 1 148 ? 3.874 3.777 -13.784 1.00 90.88 148 GLN A O 1
ATOM 1242 N N . PHE A 1 149 ? 2.906 5.152 -12.300 1.00 94.00 149 PHE A N 1
ATOM 1243 C CA . PHE A 1 149 ? 4.181 5.491 -11.685 1.00 94.00 149 PHE A CA 1
ATOM 1244 C C . PHE A 1 149 ? 4.665 4.292 -10.876 1.00 94.00 149 PHE A C 1
ATOM 1246 O O . PHE 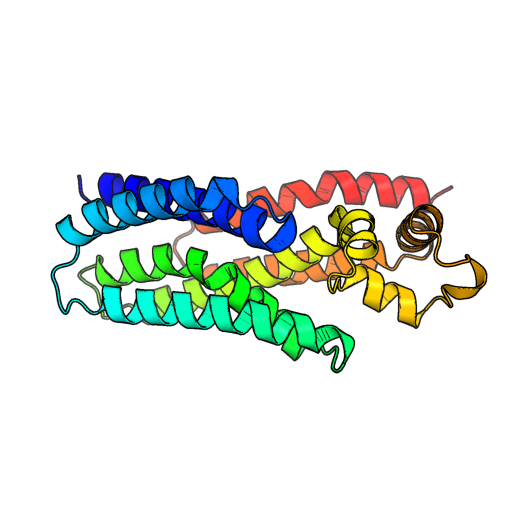A 1 149 ? 3.922 3.787 -10.047 1.00 94.00 149 PHE A O 1
ATOM 1253 N N . ASN A 1 150 ? 5.912 3.897 -11.099 1.00 96.50 150 ASN A N 1
ATOM 1254 C CA . ASN A 1 150 ? 6.553 2.795 -10.402 1.00 96.50 150 ASN A CA 1
ATOM 1255 C C . ASN A 1 150 ? 7.982 3.223 -10.045 1.00 96.50 150 ASN A C 1
ATOM 1257 O O . ASN A 1 150 ? 8.752 3.673 -10.906 1.00 96.50 150 ASN A O 1
ATOM 1261 N N . TRP A 1 151 ? 8.334 3.133 -8.764 1.00 97.69 151 TRP A N 1
ATOM 1262 C CA . TRP A 1 151 ? 9.613 3.608 -8.246 1.00 97.69 151 TRP A CA 1
ATOM 1263 C C . TRP A 1 151 ? 10.791 2.798 -8.794 1.00 97.69 151 TRP A C 1
ATOM 1265 O O . TRP A 1 151 ? 11.855 3.364 -9.044 1.00 97.69 151 TRP A O 1
ATOM 1275 N N . ALA A 1 152 ? 10.608 1.501 -9.053 1.00 96.88 152 ALA A N 1
ATOM 1276 C CA . ALA A 1 152 ? 11.638 0.653 -9.646 1.00 96.88 152 ALA A CA 1
ATOM 1277 C C . ALA A 1 152 ? 11.957 1.045 -11.094 1.00 96.88 152 ALA A C 1
ATOM 1279 O O . ALA A 1 152 ? 13.130 1.183 -11.455 1.00 96.88 152 ALA A O 1
ATOM 1280 N N . VAL A 1 153 ? 10.930 1.328 -11.899 1.00 96.81 153 VAL A N 1
ATOM 1281 C CA . VAL A 1 153 ? 11.089 1.878 -13.255 1.00 96.81 153 VAL A CA 1
ATOM 1282 C C . VAL A 1 153 ? 11.809 3.226 -13.211 1.00 96.81 153 VAL A C 1
ATOM 1284 O O . VAL A 1 153 ? 12.734 3.467 -13.993 1.00 96.81 153 VAL A O 1
ATOM 1287 N N . TYR A 1 154 ? 11.406 4.105 -12.289 1.00 96.44 154 TYR A N 1
ATOM 1288 C CA . TYR A 1 154 ? 12.025 5.416 -12.125 1.00 96.44 154 TYR A CA 1
ATOM 1289 C C . TYR A 1 154 ? 13.511 5.314 -11.756 1.00 96.44 154 TYR A C 1
ATOM 1291 O O . TYR A 1 154 ? 14.332 5.967 -12.401 1.00 96.44 154 TYR A O 1
ATOM 1299 N N . GLU A 1 155 ? 13.885 4.492 -10.773 1.00 96.25 155 GLU A N 1
ATOM 1300 C CA . GLU A 1 155 ? 15.291 4.330 -10.380 1.00 96.25 155 GLU A CA 1
ATOM 1301 C C . GLU A 1 155 ? 16.146 3.765 -11.519 1.00 96.25 155 GLU A C 1
ATOM 1303 O O . GLU A 1 155 ? 17.215 4.313 -11.793 1.00 96.25 155 GLU A O 1
ATOM 1308 N N . LEU A 1 156 ? 15.652 2.761 -12.255 1.00 96.69 156 LEU A N 1
ATOM 1309 C CA . LEU A 1 156 ? 16.363 2.231 -13.423 1.00 96.69 156 LEU A CA 1
ATOM 1310 C C . LEU A 1 156 ? 16.574 3.306 -14.501 1.00 96.69 156 LEU A C 1
ATOM 1312 O O . LEU A 1 156 ? 17.629 3.380 -15.128 1.00 96.69 156 LEU A O 1
ATOM 1316 N N . SER A 1 157 ? 15.588 4.182 -14.714 1.00 94.75 157 SER A N 1
ATOM 1317 C CA . SER A 1 157 ? 15.685 5.242 -15.729 1.00 94.75 157 SER A CA 1
ATOM 1318 C C . SER A 1 157 ? 16.784 6.275 -15.444 1.00 94.75 157 SER A C 1
ATOM 1320 O O . SER A 1 157 ? 17.216 6.983 -16.353 1.00 94.75 157 SER A O 1
ATOM 1322 N N . LYS A 1 158 ? 17.272 6.359 -14.197 1.00 93.81 158 LYS A N 1
ATOM 1323 C CA . LYS A 1 158 ? 18.391 7.242 -13.831 1.00 93.81 158 LYS A CA 1
ATOM 1324 C C . LYS A 1 158 ? 19.743 6.683 -14.255 1.00 93.81 158 LYS A C 1
ATOM 1326 O O . LYS A 1 158 ? 20.678 7.454 -14.468 1.00 93.81 158 LYS A O 1
ATOM 1331 N N . THR A 1 159 ? 19.866 5.362 -14.327 1.00 91.75 159 THR A N 1
ATOM 1332 C CA . THR A 1 159 ? 21.120 4.666 -14.642 1.00 91.75 159 THR A CA 1
ATOM 1333 C C . THR A 1 159 ? 21.164 4.199 -16.095 1.00 91.75 159 THR A C 1
ATOM 1335 O O . THR A 1 159 ? 22.252 4.012 -16.645 1.00 91.75 159 THR A O 1
ATOM 1338 N N . LEU A 1 160 ? 20.001 4.062 -16.743 1.00 94.25 160 LEU A N 1
ATOM 1339 C CA . LEU A 1 160 ? 19.858 3.471 -18.065 1.00 94.25 160 LEU A CA 1
ATOM 1340 C C . LEU A 1 160 ? 19.030 4.344 -19.021 1.00 94.25 160 LEU A C 1
ATOM 1342 O O . LEU A 1 160 ? 17.905 4.739 -18.731 1.00 94.25 160 LEU A O 1
ATOM 1346 N N . ASP A 1 161 ? 19.550 4.557 -20.231 1.00 95.56 161 ASP A N 1
ATOM 1347 C CA . ASP A 1 161 ? 18.795 5.165 -21.331 1.00 95.56 161 ASP A CA 1
ATOM 1348 C C . ASP A 1 161 ? 17.905 4.117 -22.021 1.00 95.56 161 ASP A C 1
ATOM 1350 O O . ASP A 1 161 ? 18.381 3.282 -22.799 1.00 95.56 161 ASP A O 1
ATOM 1354 N N . PHE A 1 162 ? 16.599 4.174 -21.750 1.00 96.69 162 PHE A N 1
ATOM 1355 C CA . PHE A 1 162 ? 15.618 3.200 -22.245 1.00 96.69 162 PHE A CA 1
ATOM 1356 C C . PHE A 1 162 ? 15.463 3.211 -23.772 1.00 96.69 162 PHE A C 1
ATOM 1358 O O . PHE A 1 162 ? 15.069 2.196 -24.357 1.00 96.69 162 PHE A O 1
ATOM 1365 N N . SER A 1 163 ? 15.810 4.317 -24.442 1.00 96.69 163 SER A N 1
ATOM 1366 C CA . SER A 1 163 ? 15.688 4.428 -25.899 1.00 96.69 163 SER A CA 1
ATOM 1367 C C . SER A 1 163 ? 16.604 3.440 -26.634 1.00 96.69 163 SER A C 1
ATOM 1369 O O . SER A 1 163 ? 16.219 2.890 -27.669 1.00 96.69 163 SER A O 1
ATOM 1371 N N . LYS A 1 164 ? 17.762 3.105 -26.044 1.00 96.88 164 LYS A N 1
ATOM 1372 C CA . LYS A 1 164 ? 18.708 2.100 -26.566 1.00 96.88 164 LYS A CA 1
ATOM 1373 C C . LYS A 1 164 ? 18.104 0.700 -26.649 1.00 96.88 164 LYS A C 1
ATOM 1375 O O . LYS A 1 164 ? 18.512 -0.096 -27.491 1.00 96.88 164 LYS A O 1
ATOM 1380 N N . TYR A 1 165 ? 17.109 0.426 -25.812 1.00 96.31 165 TYR A N 1
ATOM 1381 C CA . TYR A 1 165 ? 16.397 -0.849 -25.740 1.00 96.31 165 TYR A CA 1
ATOM 1382 C C . TYR A 1 165 ? 14.994 -0.760 -26.339 1.00 96.31 165 TYR A C 1
ATOM 1384 O O . TYR A 1 165 ? 14.184 -1.659 -26.138 1.00 96.31 165 TYR A O 1
ATOM 1392 N N . LYS A 1 166 ? 14.691 0.324 -27.071 1.00 96.88 166 LYS A N 1
ATOM 1393 C CA . LYS A 1 166 ? 13.382 0.577 -27.694 1.00 96.88 166 LYS A CA 1
ATOM 1394 C C . LYS A 1 166 ? 12.213 0.482 -26.706 1.00 96.88 166 LYS A C 1
ATOM 1396 O O . LYS A 1 166 ? 11.107 0.144 -27.116 1.00 96.88 166 LYS A O 1
ATOM 1401 N N . TYR A 1 167 ? 12.460 0.781 -25.428 1.00 95.69 167 TYR A N 1
ATOM 1402 C CA . TYR A 1 167 ? 11.475 0.646 -24.353 1.00 95.69 167 TYR A CA 1
ATOM 1403 C C . TYR A 1 167 ? 10.885 -0.775 -24.217 1.00 95.69 167 TYR A C 1
ATOM 1405 O O . TYR A 1 167 ? 9.747 -0.931 -23.782 1.00 95.69 167 TYR A O 1
ATOM 1413 N N . ASP A 1 168 ? 11.640 -1.819 -24.583 1.00 97.31 168 ASP A N 1
ATOM 1414 C CA . ASP A 1 168 ? 11.222 -3.209 -24.375 1.00 97.31 168 ASP A CA 1
ATOM 1415 C C . ASP A 1 168 ? 11.237 -3.550 -22.878 1.00 97.31 168 ASP A C 1
ATOM 1417 O O . ASP A 1 168 ? 12.293 -3.767 -22.277 1.00 97.31 168 ASP A O 1
ATOM 1421 N N . VAL A 1 169 ? 10.046 -3.613 -22.280 1.00 96.62 169 VAL 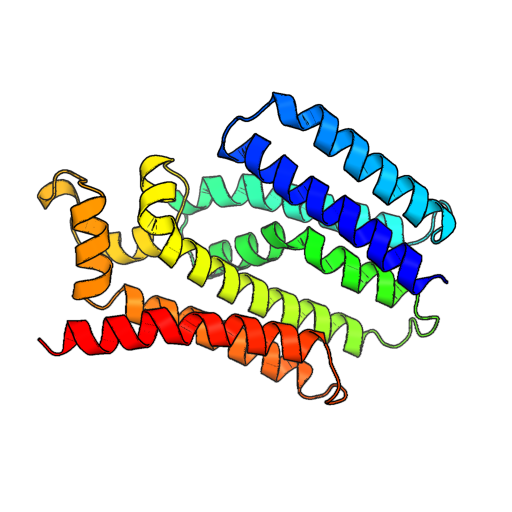A N 1
ATOM 1422 C CA . VAL A 1 169 ? 9.852 -3.845 -20.843 1.00 96.62 169 VAL A CA 1
ATOM 1423 C C . VAL A 1 169 ? 10.490 -5.145 -20.349 1.00 96.62 169 VAL A C 1
ATOM 1425 O O . VAL A 1 169 ? 11.012 -5.183 -19.238 1.00 96.62 169 VAL A O 1
ATOM 1428 N N . ASN A 1 170 ? 10.536 -6.199 -21.170 1.00 95.56 170 ASN A N 1
ATOM 1429 C CA . ASN A 1 170 ? 11.128 -7.472 -20.760 1.00 95.56 170 ASN A CA 1
ATOM 1430 C C . ASN A 1 170 ? 12.652 -7.372 -20.674 1.00 95.56 170 ASN A C 1
ATOM 1432 O O . ASN A 1 170 ? 13.272 -8.001 -19.816 1.00 95.56 170 ASN A O 1
ATOM 1436 N N . ILE A 1 171 ? 13.266 -6.594 -21.570 1.00 96.88 171 ILE A N 1
ATOM 1437 C CA . ILE A 1 171 ? 14.703 -6.312 -21.518 1.00 96.88 171 ILE A CA 1
ATOM 1438 C C . ILE A 1 171 ? 15.008 -5.405 -20.325 1.00 96.88 171 ILE A C 1
ATOM 1440 O O . ILE A 1 171 ? 15.922 -5.708 -19.561 1.00 96.88 171 ILE A O 1
ATOM 1444 N N . LEU A 1 172 ? 14.229 -4.338 -20.135 1.00 97.69 172 LEU A N 1
ATOM 1445 C CA . LEU A 1 172 ? 14.410 -3.402 -19.023 1.00 97.69 172 LEU A CA 1
ATOM 1446 C C . LEU A 1 172 ? 14.274 -4.099 -17.663 1.00 97.69 172 LEU A C 1
ATOM 1448 O O . LEU A 1 172 ? 15.143 -3.929 -16.815 1.00 97.69 172 LEU A O 1
ATOM 1452 N N . ASN A 1 173 ? 13.264 -4.955 -17.487 1.00 95.94 173 ASN A N 1
ATOM 1453 C CA . ASN A 1 173 ? 13.078 -5.724 -16.257 1.00 95.94 173 ASN A CA 1
ATOM 1454 C C . ASN A 1 173 ? 14.263 -6.673 -15.987 1.00 95.94 173 ASN A C 1
ATOM 1456 O O . ASN A 1 173 ? 14.739 -6.792 -14.865 1.00 95.94 173 ASN A O 1
ATOM 1460 N N . LYS A 1 174 ? 14.826 -7.316 -17.020 1.00 95.12 174 LYS A N 1
ATOM 1461 C CA . LYS A 1 174 ? 16.048 -8.125 -16.848 1.00 95.12 174 LYS A CA 1
ATOM 1462 C C . LYS A 1 174 ? 17.244 -7.277 -16.420 1.00 95.12 174 LYS A C 1
ATOM 1464 O O . LYS A 1 174 ? 17.992 -7.693 -15.540 1.00 95.12 174 LYS A O 1
ATOM 1469 N N . LEU A 1 175 ? 17.430 -6.112 -17.040 1.00 95.56 175 LEU A N 1
ATOM 1470 C CA . LEU A 1 175 ? 18.531 -5.204 -16.710 1.00 95.56 175 LEU A CA 1
ATOM 1471 C C . LEU A 1 175 ? 18.417 -4.680 -15.280 1.00 95.56 175 LEU A C 1
ATOM 1473 O O . LEU A 1 175 ? 19.420 -4.685 -14.580 1.00 95.56 175 LEU A O 1
ATOM 1477 N N . PHE A 1 176 ? 17.204 -4.364 -14.827 1.00 95.19 176 PHE A N 1
ATOM 1478 C CA . PHE A 1 176 ? 16.910 -3.968 -13.450 1.00 95.19 176 PHE A CA 1
ATOM 1479 C C . PHE A 1 176 ? 17.416 -4.961 -12.393 1.00 95.19 176 PHE A C 1
ATOM 1481 O O . PHE A 1 176 ? 17.887 -4.553 -11.328 1.00 95.19 176 PHE A O 1
ATOM 1488 N N . TYR A 1 177 ? 17.353 -6.263 -12.685 1.00 92.62 177 TYR A N 1
ATOM 1489 C CA . TYR A 1 177 ? 17.904 -7.295 -11.807 1.00 92.62 177 TYR A CA 1
ATOM 1490 C C . TYR A 1 177 ? 19.418 -7.492 -11.975 1.00 92.62 177 TYR A C 1
ATOM 1492 O O . TYR A 1 177 ? 20.111 -7.769 -10.996 1.00 92.62 177 TYR A O 1
ATOM 1500 N N . ILE A 1 178 ? 19.941 -7.365 -13.198 1.00 91.44 178 ILE A N 1
ATOM 1501 C CA . ILE A 1 178 ? 21.363 -7.594 -13.508 1.00 91.44 178 ILE A CA 1
ATOM 1502 C C . ILE A 1 178 ? 22.250 -6.445 -13.015 1.00 91.44 178 ILE A C 1
ATOM 1504 O O . ILE A 1 178 ? 23.348 -6.693 -12.521 1.00 91.44 178 ILE A O 1
ATOM 1508 N N . ASP A 1 179 ? 21.802 -5.197 -13.144 1.00 89.25 179 ASP A N 1
ATOM 1509 C CA . ASP A 1 179 ? 22.596 -4.015 -12.789 1.00 89.25 179 ASP A CA 1
ATOM 1510 C C . ASP A 1 179 ? 22.641 -3.726 -11.278 1.00 89.25 179 ASP A C 1
ATOM 1512 O O . ASP A 1 179 ? 23.424 -2.889 -10.826 1.00 89.25 179 ASP A O 1
ATOM 1516 N N . GLY A 1 180 ? 21.839 -4.452 -10.491 1.00 88.81 180 GLY A N 1
ATOM 1517 C CA . GLY A 1 180 ? 21.776 -4.343 -9.037 1.00 88.81 180 GLY A CA 1
ATOM 1518 C C . GLY A 1 180 ? 20.771 -3.312 -8.510 1.00 88.81 180 GLY A C 1
ATOM 1519 O O . GLY A 1 180 ? 20.599 -3.232 -7.290 1.00 88.81 180 GLY A O 1
ATOM 1520 N N . THR A 1 181 ? 20.054 -2.577 -9.370 1.00 93.62 181 THR A N 1
ATOM 1521 C CA . THR A 1 181 ? 19.014 -1.613 -8.958 1.00 93.62 181 THR A CA 1
ATOM 1522 C C . THR A 1 181 ? 17.930 -2.303 -8.128 1.00 93.62 181 THR A C 1
ATOM 1524 O O . THR A 1 181 ? 17.513 -1.788 -7.087 1.00 93.62 181 THR A O 1
ATOM 1527 N N . SER A 1 182 ? 17.539 -3.522 -8.510 1.00 92.81 182 SER A N 1
ATOM 1528 C CA . SER A 1 182 ? 16.576 -4.322 -7.750 1.00 92.81 182 SER A CA 1
ATOM 1529 C C . SER A 1 182 ? 17.048 -4.638 -6.333 1.00 92.81 182 SER A C 1
ATOM 1531 O O . SER A 1 182 ? 16.252 -4.629 -5.398 1.00 92.81 182 SER A O 1
ATOM 1533 N N . VAL A 1 183 ? 18.341 -4.931 -6.154 1.00 91.75 183 VAL A N 1
ATOM 1534 C CA . VAL A 1 183 ? 18.914 -5.285 -4.848 1.00 91.75 183 VAL A CA 1
ATOM 1535 C C . VAL A 1 183 ? 18.845 -4.082 -3.915 1.00 91.75 183 VAL A C 1
ATOM 1537 O O . VAL A 1 183 ? 18.391 -4.224 -2.782 1.00 91.75 183 VAL A O 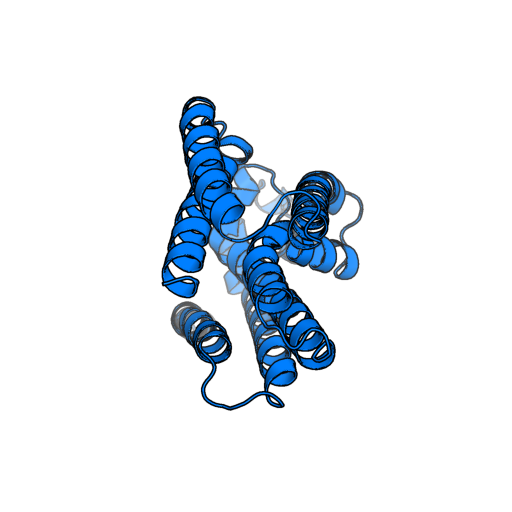1
ATOM 1540 N N . ILE A 1 184 ? 19.196 -2.897 -4.420 1.00 93.62 184 ILE A N 1
ATOM 1541 C CA . ILE A 1 184 ? 19.109 -1.638 -3.672 1.00 93.62 184 ILE A CA 1
ATOM 1542 C C . ILE A 1 184 ? 17.668 -1.386 -3.205 1.00 93.62 184 ILE A C 1
ATOM 1544 O O . ILE A 1 184 ? 17.444 -1.014 -2.052 1.00 93.62 184 ILE A O 1
ATOM 1548 N N . LEU A 1 185 ? 16.675 -1.613 -4.070 1.00 94.88 185 LEU A N 1
ATOM 1549 C CA . LEU A 1 185 ? 15.272 -1.404 -3.710 1.00 94.88 185 LEU A CA 1
ATOM 1550 C C . LEU A 1 185 ? 14.728 -2.456 -2.743 1.00 94.88 185 LEU A C 1
ATOM 1552 O O . LEU A 1 185 ? 14.012 -2.089 -1.809 1.00 94.88 185 LEU A O 1
ATOM 1556 N N . PHE A 1 186 ? 15.118 -3.725 -2.880 1.00 93.25 186 PHE A N 1
ATOM 1557 C CA . PHE A 1 186 ? 14.790 -4.745 -1.881 1.00 93.25 186 PHE A CA 1
ATOM 1558 C C . PHE A 1 186 ? 15.374 -4.396 -0.508 1.00 93.25 186 PHE A C 1
ATOM 1560 O O . PHE A 1 186 ? 14.676 -4.496 0.499 1.00 93.25 186 PHE A O 1
ATOM 1567 N N . GLU A 1 187 ? 16.629 -3.945 -0.446 1.00 93.25 187 GLU A N 1
ATOM 1568 C CA . GLU A 1 187 ? 17.257 -3.513 0.808 1.00 93.25 187 GLU A CA 1
ATOM 1569 C C . GLU A 1 187 ? 16.562 -2.288 1.407 1.00 93.25 187 GLU A C 1
ATOM 1571 O O . GLU A 1 187 ? 16.365 -2.222 2.621 1.00 93.25 187 GLU A O 1
ATOM 1576 N N . LYS A 1 188 ? 16.117 -1.349 0.565 1.00 95.81 188 LYS A N 1
ATOM 1577 C CA . LYS A 1 188 ? 15.330 -0.192 1.002 1.00 95.81 188 LYS A CA 1
ATOM 1578 C C . LYS A 1 188 ? 13.971 -0.604 1.566 1.00 95.81 188 LYS A C 1
ATOM 1580 O O . LYS A 1 188 ? 13.561 -0.074 2.597 1.00 95.81 188 LYS A O 1
ATOM 1585 N N . SER A 1 189 ? 13.293 -1.560 0.933 1.00 95.75 189 SER A N 1
ATOM 1586 C CA . SER A 1 189 ? 12.039 -2.117 1.443 1.00 95.75 189 SER A CA 1
ATOM 1587 C C . SER A 1 189 ? 12.240 -2.777 2.817 1.00 95.75 189 SER A C 1
ATOM 1589 O O . SER A 1 189 ? 11.563 -2.399 3.775 1.00 95.75 189 SER A O 1
ATOM 1591 N N . ILE A 1 190 ? 13.252 -3.645 2.960 1.00 94.31 190 ILE A N 1
ATOM 1592 C CA . ILE A 1 190 ? 13.621 -4.279 4.241 1.00 94.31 190 ILE A CA 1
ATOM 1593 C C . ILE A 1 190 ? 13.941 -3.223 5.306 1.00 94.31 190 ILE A C 1
ATOM 1595 O O . ILE A 1 190 ? 13.460 -3.317 6.430 1.00 94.31 190 ILE A O 1
ATOM 1599 N N . TYR A 1 191 ? 14.690 -2.174 4.962 1.00 95.94 191 TYR A N 1
ATOM 1600 C CA . TYR A 1 191 ? 14.993 -1.078 5.885 1.00 95.94 191 TYR A CA 1
ATOM 1601 C C . TYR A 1 191 ? 13.735 -0.400 6.452 1.00 95.94 191 TYR A C 1
ATOM 1603 O O . TYR A 1 191 ? 13.692 -0.066 7.640 1.00 95.94 191 TYR A O 1
ATOM 1611 N N . TYR A 1 192 ? 12.697 -0.205 5.636 1.00 97.50 192 TYR A N 1
ATOM 1612 C CA . TYR A 1 192 ? 11.425 0.338 6.109 1.00 97.50 192 TYR A CA 1
ATOM 1613 C C . TYR A 1 192 ? 10.653 -0.661 6.987 1.00 97.50 192 TYR A C 1
ATOM 1615 O O . TYR A 1 192 ? 10.079 -0.251 7.995 1.00 97.50 192 TYR A O 1
ATOM 1623 N N . LEU A 1 193 ? 10.702 -1.962 6.694 1.00 95.38 193 LEU A N 1
ATOM 1624 C CA . LEU A 1 193 ? 10.118 -2.991 7.567 1.00 95.38 193 LEU A CA 1
ATOM 1625 C C . LEU A 1 193 ? 10.832 -3.067 8.926 1.00 95.38 193 LEU A C 1
ATOM 1627 O O . LEU A 1 193 ? 10.179 -3.117 9.966 1.00 95.38 193 LEU A O 1
ATOM 1631 N N . GLU A 1 194 ? 12.162 -2.978 8.946 1.00 95.25 194 GLU A N 1
ATOM 1632 C CA . GLU A 1 194 ? 12.950 -2.896 10.183 1.00 95.25 194 GLU A CA 1
ATOM 1633 C C . GLU A 1 194 ? 12.585 -1.664 11.015 1.00 95.25 194 GLU A C 1
ATOM 1635 O O . GLU A 1 194 ? 12.413 -1.748 12.232 1.00 95.25 194 GLU A O 1
ATOM 1640 N N . LYS A 1 195 ? 12.381 -0.511 10.367 1.00 96.75 195 LYS A N 1
ATOM 1641 C CA . LYS A 1 195 ? 11.849 0.677 11.046 1.00 96.75 195 LYS A CA 1
ATOM 1642 C C . LYS A 1 195 ? 10.465 0.433 11.636 1.00 96.75 195 LYS A C 1
ATOM 1644 O O . LYS A 1 195 ? 10.230 0.832 12.775 1.00 96.75 195 LYS A O 1
ATOM 1649 N N . ALA A 1 196 ? 9.572 -0.224 10.896 1.00 95.94 196 ALA A N 1
ATOM 1650 C CA . ALA A 1 196 ? 8.232 -0.550 11.375 1.00 95.94 196 ALA A CA 1
ATOM 1651 C C . ALA A 1 196 ? 8.278 -1.409 12.648 1.00 95.94 196 ALA A C 1
ATOM 1653 O O . ALA A 1 196 ? 7.562 -1.098 13.603 1.00 95.94 196 ALA A O 1
ATOM 1654 N N . LYS A 1 197 ? 9.156 -2.424 12.689 1.00 93.94 197 LYS A N 1
ATOM 1655 C CA . LYS A 1 197 ? 9.395 -3.270 13.873 1.00 93.94 197 LYS A CA 1
ATOM 1656 C C . LYS A 1 197 ? 9.953 -2.458 15.035 1.00 93.94 197 LYS A C 1
ATOM 1658 O O . LYS A 1 197 ? 9.393 -2.480 16.127 1.00 93.94 197 LYS A O 1
ATOM 1663 N N . LYS A 1 198 ? 10.995 -1.664 14.783 1.00 94.25 198 LYS A N 1
ATOM 1664 C CA . LYS A 1 198 ? 11.675 -0.871 15.814 1.00 94.25 198 LYS A CA 1
ATOM 1665 C C . LYS A 1 198 ? 10.749 0.100 16.547 1.00 94.25 198 LYS A C 1
ATOM 1667 O O . LYS A 1 198 ? 10.901 0.319 17.746 1.00 94.25 198 LYS A O 1
ATOM 1672 N N . VAL A 1 199 ? 9.778 0.684 15.844 1.00 93.62 199 VAL A N 1
ATOM 1673 C CA . VAL A 1 199 ? 8.780 1.580 16.453 1.00 93.62 199 VAL A CA 1
ATOM 1674 C C . VAL A 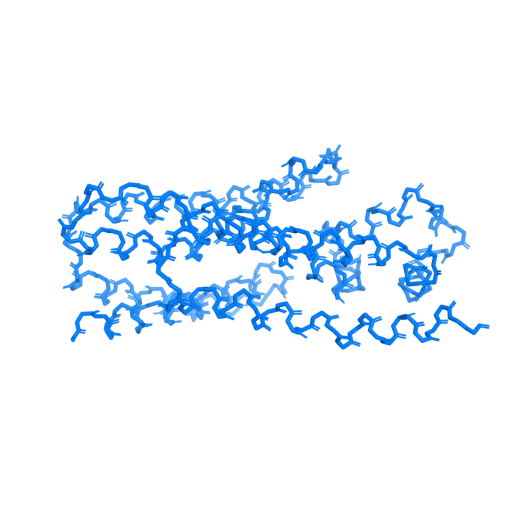1 199 ? 7.941 0.850 17.508 1.00 93.62 199 VAL A C 1
ATOM 1676 O O . VAL A 1 199 ? 7.635 1.426 18.550 1.00 93.62 199 VAL A O 1
ATOM 1679 N N . ILE A 1 200 ? 7.606 -0.420 17.273 1.00 90.75 200 ILE A N 1
ATOM 1680 C CA . ILE A 1 200 ? 6.732 -1.211 18.150 1.00 90.75 200 ILE A CA 1
ATOM 1681 C C . ILE A 1 200 ? 7.484 -2.136 19.107 1.00 90.75 200 ILE A C 1
ATOM 1683 O O . ILE A 1 200 ? 6.836 -2.790 19.912 1.00 90.75 200 ILE A O 1
ATOM 1687 N N . GLU A 1 201 ? 8.820 -2.156 19.104 1.00 86.38 201 GLU A N 1
ATOM 1688 C CA . GLU A 1 201 ? 9.634 -2.905 20.086 1.00 86.38 201 GLU A CA 1
ATOM 1689 C C . GLU A 1 201 ? 9.319 -2.523 21.541 1.00 86.38 201 GLU A C 1
ATOM 1691 O O . GLU A 1 201 ? 9.565 -3.293 22.465 1.00 86.38 201 GLU A O 1
ATOM 1696 N N . LYS A 1 202 ? 8.780 -1.317 21.751 1.00 76.81 202 LYS A N 1
ATOM 1697 C CA . LYS A 1 202 ? 8.344 -0.825 23.064 1.00 76.81 202 LYS A CA 1
ATOM 1698 C C . LYS A 1 202 ? 6.992 -1.395 23.508 1.00 76.81 202 LYS A C 1
ATOM 1700 O O . LYS A 1 202 ? 6.616 -1.212 24.664 1.00 76.81 202 LYS A O 1
ATOM 1705 N N . LEU A 1 203 ? 6.242 -2.015 22.598 1.00 81.19 203 LEU A N 1
ATOM 1706 C CA . LEU A 1 203 ? 4.957 -2.646 22.883 1.00 81.19 203 LEU A CA 1
ATOM 1707 C C . LEU A 1 203 ? 5.174 -4.077 23.405 1.00 81.19 203 LEU A C 1
ATOM 1709 O O . LEU A 1 203 ? 6.249 -4.645 23.207 1.00 81.19 203 LEU A O 1
ATOM 1713 N N . PRO A 1 204 ? 4.178 -4.681 24.080 1.00 74.50 204 PRO A N 1
ATOM 1714 C CA . PRO A 1 204 ? 4.264 -6.073 24.507 1.00 74.50 204 PRO A CA 1
ATOM 1715 C C . PRO A 1 204 ? 4.642 -7.015 23.345 1.00 74.50 204 PRO A C 1
ATOM 1717 O O . PRO A 1 204 ? 4.147 -6.823 22.232 1.00 74.50 204 PRO A O 1
ATOM 1720 N N . PRO A 1 205 ? 5.492 -8.029 23.598 1.00 63.25 205 PRO A N 1
ATOM 1721 C CA . PRO A 1 205 ? 6.082 -8.873 22.553 1.00 63.25 205 PRO A CA 1
ATOM 1722 C C . PRO A 1 205 ? 5.055 -9.739 21.810 1.00 63.25 205 PRO A C 1
ATOM 1724 O O . PRO A 1 205 ? 5.271 -10.070 20.647 1.00 63.25 205 PRO A O 1
ATOM 1727 N N . ASP A 1 206 ? 3.923 -10.052 22.443 1.00 67.62 206 ASP A N 1
ATOM 1728 C CA . ASP A 1 206 ? 2.834 -10.826 21.844 1.00 67.62 206 ASP A CA 1
ATOM 1729 C C . ASP A 1 206 ? 1.931 -9.904 21.006 1.00 67.62 206 ASP A C 1
ATOM 1731 O O . ASP A 1 206 ? 0.838 -9.508 21.419 1.00 67.62 206 ASP A O 1
ATOM 1735 N N . SER A 1 207 ? 2.420 -9.512 19.828 1.00 76.88 207 SER A N 1
ATOM 1736 C CA . SER A 1 207 ? 1.716 -8.619 18.907 1.00 76.88 207 SER A CA 1
ATOM 1737 C C . SER A 1 207 ? 1.513 -9.277 17.546 1.00 76.88 207 SER A C 1
ATOM 1739 O O . SER A 1 207 ? 2.458 -9.439 16.778 1.00 76.88 207 SER A O 1
ATOM 1741 N N . LEU A 1 208 ? 0.250 -9.537 17.188 1.00 84.50 208 LEU A N 1
ATOM 1742 C CA . LEU A 1 208 ? -0.129 -9.995 15.841 1.00 84.50 208 LEU A CA 1
ATOM 1743 C C . LEU A 1 208 ? 0.367 -9.046 14.738 1.00 84.50 208 LEU A C 1
ATOM 1745 O O . LEU A 1 208 ? 0.595 -9.462 13.603 1.00 84.50 208 LEU A O 1
ATOM 1749 N N . TRP A 1 209 ? 0.534 -7.760 15.057 1.00 89.62 209 TRP A N 1
ATOM 1750 C CA . TRP A 1 209 ? 1.085 -6.787 14.121 1.00 89.62 209 TRP A CA 1
ATOM 1751 C C . TRP A 1 209 ? 2.586 -6.998 13.891 1.00 89.62 209 TRP A C 1
ATOM 1753 O O . TRP A 1 209 ? 3.039 -6.937 12.750 1.00 89.62 209 TRP A O 1
ATOM 1763 N N . LEU A 1 210 ? 3.349 -7.323 14.941 1.00 89.50 210 LEU A N 1
ATOM 1764 C CA . LEU A 1 210 ? 4.758 -7.697 14.797 1.00 89.50 210 LEU A CA 1
ATOM 1765 C C . LEU A 1 210 ? 4.899 -8.977 13.963 1.00 89.50 210 LEU A C 1
ATOM 1767 O O . LEU A 1 210 ? 5.721 -9.012 13.047 1.00 89.50 210 LEU A O 1
ATOM 1771 N N . ASP A 1 211 ? 4.057 -9.980 14.222 1.00 88.75 211 ASP A N 1
ATOM 1772 C CA . ASP A 1 211 ? 4.017 -11.213 13.428 1.00 88.75 211 ASP A CA 1
ATOM 1773 C C . ASP A 1 211 ? 3.706 -10.922 11.957 1.00 88.75 211 ASP A C 1
ATOM 1775 O O . ASP A 1 211 ? 4.386 -11.436 11.073 1.00 88.75 211 ASP A O 1
ATOM 1779 N N . THR A 1 212 ? 2.754 -10.024 11.685 1.00 89.06 212 THR A N 1
ATOM 1780 C CA . THR A 1 212 ? 2.403 -9.596 10.320 1.00 89.06 212 THR A CA 1
ATOM 1781 C C . THR A 1 212 ? 3.600 -8.981 9.591 1.00 89.06 212 THR A C 1
ATOM 1783 O O . THR A 1 212 ? 3.860 -9.324 8.436 1.00 89.06 212 THR A O 1
ATOM 1786 N N . ILE A 1 213 ? 4.359 -8.100 10.255 1.00 91.25 213 ILE A N 1
ATOM 1787 C CA . ILE A 1 213 ? 5.558 -7.492 9.658 1.00 91.25 213 ILE A CA 1
ATOM 1788 C C . ILE A 1 213 ? 6.618 -8.568 9.382 1.00 91.25 213 ILE A C 1
ATOM 1790 O O . ILE A 1 213 ? 7.170 -8.617 8.282 1.00 91.25 213 ILE A O 1
ATOM 1794 N N . CYS A 1 214 ? 6.873 -9.454 10.348 1.00 89.31 214 CYS A N 1
ATOM 1795 C CA . CYS A 1 214 ? 7.841 -10.545 10.216 1.00 89.31 214 CYS A CA 1
ATOM 1796 C C . CYS A 1 214 ? 7.455 -11.543 9.112 1.00 89.31 214 CYS A C 1
ATOM 1798 O O . CYS A 1 214 ? 8.314 -12.011 8.365 1.00 89.31 214 CYS A O 1
ATOM 1800 N N . ASP A 1 215 ? 6.174 -11.882 8.987 1.00 88.56 215 ASP A N 1
ATOM 1801 C CA . ASP A 1 215 ? 5.677 -12.796 7.959 1.00 88.56 215 ASP A CA 1
ATOM 1802 C C . ASP A 1 215 ? 5.742 -12.182 6.564 1.00 88.56 215 ASP A C 1
ATOM 1804 O O . ASP A 1 215 ? 6.086 -12.877 5.604 1.00 88.56 215 ASP A O 1
ATOM 1808 N N . PHE A 1 216 ? 5.487 -10.878 6.440 1.00 87.19 216 PHE A N 1
ATOM 1809 C CA . PHE A 1 216 ? 5.706 -10.173 5.185 1.00 87.19 216 PHE A CA 1
ATOM 1810 C C . PHE A 1 216 ? 7.195 -10.139 4.820 1.00 87.19 216 PHE A C 1
ATOM 1812 O O . PHE A 1 216 ? 7.555 -10.481 3.697 1.00 87.19 216 PHE A O 1
ATOM 1819 N N . GLU A 1 217 ? 8.081 -9.849 5.777 1.00 85.62 217 GLU A N 1
ATOM 1820 C CA . GLU A 1 217 ? 9.533 -9.863 5.564 1.00 85.62 217 GLU A CA 1
ATOM 1821 C C . GLU A 1 217 ? 10.048 -11.233 5.075 1.00 85.62 217 GLU A C 1
ATOM 1823 O O . GLU A 1 217 ? 10.933 -11.309 4.218 1.00 85.62 217 GLU A O 1
ATOM 1828 N N . LYS A 1 218 ? 9.447 -12.343 5.525 1.00 84.19 218 LYS A N 1
ATOM 1829 C CA . LYS A 1 218 ? 9.783 -13.690 5.025 1.00 84.19 218 LYS A CA 1
ATOM 1830 C C . LYS A 1 218 ? 9.555 -13.844 3.516 1.00 84.19 218 LYS A C 1
ATOM 1832 O O . LYS A 1 218 ? 10.253 -14.641 2.882 1.00 84.19 218 LYS A O 1
ATOM 1837 N N . GLN A 1 219 ? 8.634 -13.086 2.917 1.00 77.12 219 GLN A N 1
ATOM 1838 C CA . GLN A 1 219 ? 8.366 -13.139 1.474 1.00 77.12 219 GLN A CA 1
ATOM 1839 C C . GLN A 1 219 ? 9.559 -12.640 0.641 1.00 77.12 219 GLN A C 1
ATOM 1841 O O . GLN A 1 219 ? 9.786 -13.131 -0.465 1.00 77.12 219 GLN A O 1
ATOM 1846 N N . PHE A 1 220 ? 10.404 -11.774 1.209 1.00 70.62 220 PHE A N 1
ATOM 1847 C CA . PHE A 1 220 ? 11.586 -11.201 0.555 1.00 70.62 220 PHE A CA 1
ATOM 1848 C C . PHE A 1 220 ? 12.733 -12.198 0.388 1.00 70.62 220 PHE A C 1
ATOM 1850 O O . PHE A 1 220 ? 13.596 -12.025 -0.477 1.00 70.62 220 PHE A O 1
ATOM 1857 N N . PHE A 1 221 ? 12.765 -13.264 1.192 1.00 61.53 221 PHE A N 1
ATOM 1858 C CA . PHE A 1 221 ? 13.881 -14.210 1.181 1.00 61.53 221 PHE A CA 1
ATOM 1859 C C . PHE A 1 221 ? 13.919 -15.064 -0.089 1.00 61.53 221 PHE A C 1
ATOM 1861 O O . PHE A 1 221 ? 15.008 -15.389 -0.563 1.00 61.53 221 PHE A O 1
ATOM 1868 N N . LYS A 1 222 ? 12.766 -15.395 -0.687 1.00 60.78 222 LYS A N 1
ATOM 1869 C CA . LYS A 1 222 ? 12.726 -16.202 -1.921 1.00 60.78 222 LYS A CA 1
ATOM 1870 C C . LYS A 1 222 ? 13.316 -15.454 -3.133 1.00 60.78 222 LYS A C 1
ATOM 1872 O O . LYS A 1 222 ? 14.229 -16.009 -3.748 1.00 60.78 222 LYS A O 1
ATOM 1877 N N . PRO A 1 223 ? 12.895 -14.212 -3.449 1.00 58.00 223 PRO A N 1
ATOM 1878 C CA . PRO A 1 223 ? 13.483 -13.441 -4.548 1.00 58.00 223 PRO A CA 1
ATOM 1879 C C . PRO A 1 223 ? 14.951 -13.066 -4.300 1.00 58.00 223 PRO A C 1
ATOM 1881 O O . PRO A 1 223 ? 15.781 -13.176 -5.200 1.00 58.00 223 PRO A O 1
ATOM 1884 N N . ARG A 1 224 ? 15.313 -12.689 -3.062 1.00 55.22 224 ARG A N 1
ATOM 1885 C CA . ARG A 1 224 ? 16.682 -12.267 -2.716 1.00 55.22 224 ARG A CA 1
ATOM 1886 C C . ARG A 1 224 ? 17.712 -13.386 -2.892 1.00 55.22 224 ARG A C 1
ATOM 1888 O O . ARG A 1 224 ? 18.800 -13.133 -3.406 1.00 55.22 224 ARG A O 1
ATOM 1895 N N . ILE A 1 225 ? 17.374 -14.622 -2.511 1.00 54.34 225 ILE A N 1
ATOM 1896 C CA . ILE A 1 225 ? 18.258 -15.784 -2.701 1.00 54.34 225 ILE A CA 1
ATOM 1897 C C . ILE A 1 225 ? 18.438 -16.089 -4.193 1.00 54.34 225 ILE A C 1
ATOM 1899 O O . ILE A 1 225 ? 19.562 -16.336 -4.623 1.00 54.34 225 ILE A O 1
ATOM 1903 N N . GLN A 1 226 ? 17.371 -16.027 -4.997 1.00 53.09 226 GLN A N 1
ATOM 1904 C CA . GLN A 1 226 ? 17.471 -16.239 -6.446 1.00 53.09 226 GLN A CA 1
ATOM 1905 C C . GLN A 1 226 ? 18.366 -15.187 -7.118 1.00 53.09 226 GLN A C 1
ATOM 1907 O O . GLN A 1 226 ? 19.223 -15.542 -7.927 1.00 53.09 226 GLN A O 1
ATOM 1912 N N . LEU A 1 227 ? 18.260 -13.918 -6.715 1.00 55.94 227 LEU A N 1
ATOM 1913 C CA . LEU A 1 227 ? 19.084 -12.832 -7.257 1.00 55.94 227 LEU A CA 1
ATOM 1914 C C . LEU A 1 227 ? 20.560 -12.926 -6.858 1.00 55.94 227 LEU A C 1
ATOM 1916 O O . LEU A 1 227 ? 21.434 -12.701 -7.691 1.00 55.94 227 LEU A O 1
ATOM 1920 N N . MET A 1 228 ? 20.857 -13.327 -5.619 1.00 52.09 228 MET A N 1
ATOM 1921 C CA . MET A 1 228 ? 22.238 -13.556 -5.168 1.00 52.09 228 MET A CA 1
ATOM 1922 C C . MET A 1 228 ? 22.921 -14.749 -5.856 1.00 52.09 228 MET A C 1
ATOM 1924 O O . MET A 1 228 ? 24.150 -14.821 -5.868 1.00 52.09 228 MET A O 1
ATOM 1928 N N . VAL A 1 229 ? 22.150 -15.700 -6.392 1.00 49.56 229 VAL A N 1
ATOM 1929 C CA . VAL A 1 229 ? 22.676 -16.828 -7.176 1.00 49.56 229 VAL A CA 1
ATOM 1930 C C . VAL A 1 229 ? 22.917 -16.416 -8.631 1.00 49.56 229 VAL A C 1
ATOM 1932 O O . VAL A 1 229 ? 23.912 -16.836 -9.215 1.00 49.56 229 VAL A O 1
ATOM 1935 N N . MET A 1 230 ? 22.058 -15.563 -9.199 1.00 42.47 230 MET A N 1
ATOM 1936 C CA . MET A 1 230 ? 22.185 -15.079 -10.581 1.00 42.47 230 MET A CA 1
ATOM 1937 C C . MET A 1 230 ? 23.294 -14.035 -10.770 1.00 42.47 230 MET A C 1
ATOM 1939 O O . MET A 1 230 ? 23.909 -14.014 -11.826 1.00 42.47 230 MET A O 1
ATOM 1943 N N . SER A 1 231 ? 23.601 -13.210 -9.763 1.00 40.31 231 SER A N 1
ATOM 1944 C CA . SER A 1 231 ? 24.697 -12.222 -9.829 1.00 40.31 231 SER A CA 1
ATOM 1945 C C . SER A 1 231 ? 26.102 -12.813 -9.627 1.00 40.31 231 SER A C 1
ATOM 1947 O O . SER A 1 231 ? 27.094 -12.087 -9.677 1.00 40.31 231 SER A O 1
ATOM 1949 N N . LYS A 1 232 ? 26.198 -14.126 -9.373 1.00 41.38 232 LYS A N 1
ATOM 1950 C CA . LYS A 1 232 ? 27.456 -14.871 -9.192 1.00 41.38 232 LYS A CA 1
ATOM 1951 C C . LYS A 1 232 ? 27.837 -15.746 -10.398 1.00 41.38 232 LYS A C 1
ATOM 1953 O O . LYS A 1 232 ? 28.759 -16.553 -10.268 1.00 41.38 232 LYS A O 1
ATOM 1958 N N . GLN A 1 233 ? 27.144 -15.611 -11.530 1.00 35.88 233 GLN A N 1
ATOM 1959 C CA . GLN A 1 233 ? 27.454 -16.273 -12.806 1.00 35.88 233 GLN A CA 1
ATOM 1960 C C . GLN A 1 233 ? 27.843 -15.236 -13.855 1.00 35.88 233 GLN A C 1
ATOM 1962 O O . GLN A 1 233 ? 28.766 -15.544 -14.639 1.00 35.88 233 GLN A O 1
#

Sequence (233 aa):
MTIDLLSKAGFYFYQSILQLDAVIDNQENHRIFNVLDLQENAIKILSTIYEDGNNFWNLWETRKREFRKAISLEKNLWNNPSEENYNKVADMKSAFGKVAIDSLFIFSENSNNSEIYNLLLESHKYFSIGFQLYDDIIDFTEDFNKKQFNWAVYELSKTLDFSKYKYDVNILNKLFYIDGTSVILFEKSIYYLEKAKKVIEKLPPDSLWLDTICDFEKQFFKPRIQLMVMSKQ

Organism: Chryseobacterium carnipullorum (NCBI:txid1124835)

Foldseek 3Di:
DLVVLLVQLLVLQVVLLVLVCCCVQVVPVVSVVSSVVSNVSSVVSVCVVAPPPQCLVVLVVVLVVLLVVLVVLQVCCVVPPDPVSLLSSLLSVCSSVLSSLSSVCSNPPPVVPVLVSVLLSLLSSLLSSLVLLVVLLVCVLVCLVSVGDGVLLVQLVVVDDCVVVVVPSVVSNVCSLQVCVSVVSNVVSVVSLVVSLVSCPVPPPPDPVNVVSVVVNVVSVVVVVVSVVVNVD

Secondary structure (DSSP, 8-state):
-HHHHHHHHHHHHHHHHHHHHHHHHS--GGGHHHHHHHHHHHHHHHTTTS-TT-HHHHHHHHHHHHHHHHHHHHTTTTTS--HHHHHHHHHHHTHHHHHHHHHHHHHSS-TT-HHHHHHHHHHHHHHHHHHHHHHHHHSHHHHHHHT---HHHHHHHHH--GGGGTT-HHHHHHHHHHSSHHHHHHHHHHHHHHHHHHHHTTS-S--HHHHHHHHHHHHTHHHHHHHHHHTT-

Radius of gyration: 19.68 Å; chains: 1; bounding box: 52×32×55 Å